Protein AF-G7IVK4-F1 (afdb_monomer)

Sequence (233 aa):
MFLSRIHCNTSAADLETGALALKIDYKSRTEQRKQLVKDHFNCFVSCKTTIDDIESKLRRIEDEPEGSGTSHLFNIIQGVSSQANYAFKPLFECQAQAEKIRTVQGMLQRFRTLFNLPSTIRGNISKGEYDLAVREYKKAKSIIQVGILKRVLEEVEKVMNEFKRTIEFMVLPTYFMSDAIEDISKACAALEMKEAAPPVAVAALRTLQPEIIRIIVSILERNKSPNQSLTCL

Organism: Medicago truncatula (NCBI:txid3880)

Radius of gyration: 61.19 Å; Cα contacts (8 Å, |Δi|>4): 52; chains: 1; bounding box: 94×48×173 Å

InterPro domains:
  IPR029175 Exocyst complex component EXOC2/Sec5 [PTHR13043] (2-167)
  IPR039481 Exocyst complex component EXOC2/Sec5, N-terminal domain [PF15469] (2-167)

Structure (mmCIF, N/CA/C/O backbone):
data_AF-G7IVK4-F1
#
_entry.id   AF-G7IVK4-F1
#
loop_
_atom_site.group_PDB
_atom_site.id
_atom_site.type_symbol
_atom_site.label_atom_id
_atom_site.label_alt_id
_atom_site.label_comp_id
_atom_site.label_asym_id
_atom_site.label_entity_id
_atom_site.label_seq_id
_atom_site.pdbx_PDB_ins_code
_atom_site.Cartn_x
_atom_site.Cartn_y
_atom_site.Cartn_z
_atom_site.occupancy
_atom_site.B_iso_or_equiv
_atom_site.auth_seq_id
_atom_site.auth_comp_id
_atom_site.auth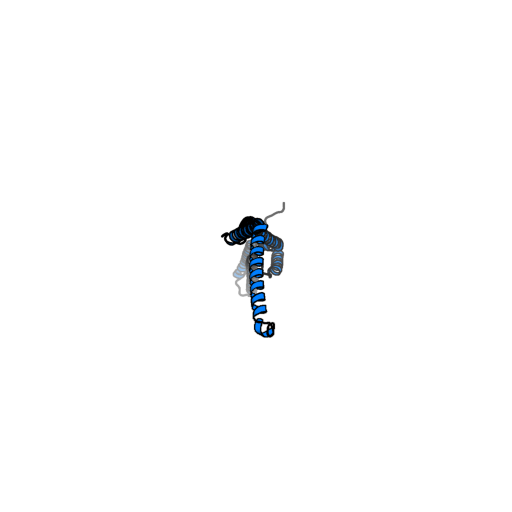_asym_id
_atom_site.auth_atom_id
_atom_site.pdbx_PDB_model_num
ATOM 1 N N . MET A 1 1 ? 39.363 -24.034 -68.216 1.00 62.81 1 MET A N 1
ATOM 2 C CA . MET A 1 1 ? 38.052 -24.509 -68.720 1.00 62.81 1 MET A CA 1
ATOM 3 C C . MET A 1 1 ? 37.515 -23.671 -69.881 1.00 62.81 1 MET A C 1
ATOM 5 O O . MET A 1 1 ? 37.077 -24.272 -70.846 1.00 62.81 1 MET A O 1
ATOM 9 N N . PHE A 1 2 ? 37.541 -22.331 -69.834 1.00 78.62 2 PHE A N 1
ATOM 10 C CA . PHE A 1 2 ? 36.981 -21.489 -70.909 1.00 78.62 2 PHE A CA 1
ATOM 11 C C . PHE A 1 2 ? 37.711 -21.647 -72.259 1.00 78.62 2 PHE A C 1
ATOM 13 O O . PHE A 1 2 ? 37.087 -22.019 -73.247 1.00 78.62 2 PHE A O 1
ATOM 20 N N . LEU A 1 3 ? 39.040 -21.483 -72.280 1.00 78.44 3 LEU A N 1
ATOM 21 C CA . LEU A 1 3 ? 39.837 -21.592 -73.512 1.00 78.44 3 LEU A CA 1
ATOM 22 C C . LEU A 1 3 ? 39.770 -22.985 -74.158 1.00 78.44 3 LEU A C 1
ATOM 24 O O . LEU A 1 3 ? 39.618 -23.094 -75.365 1.00 78.44 3 LEU A O 1
ATOM 28 N N . SER A 1 4 ? 39.802 -24.053 -73.356 1.00 79.56 4 SER A N 1
ATOM 29 C CA . SER A 1 4 ? 39.795 -25.430 -73.866 1.00 79.56 4 SER A CA 1
ATOM 30 C C . SER A 1 4 ? 38.424 -25.936 -74.331 1.00 79.56 4 SER A C 1
ATOM 32 O O . SER A 1 4 ? 38.379 -26.883 -75.106 1.00 79.56 4 SER A O 1
ATOM 34 N N . ARG A 1 5 ? 37.306 -25.356 -73.859 1.00 81.38 5 ARG A N 1
ATOM 35 C CA . ARG A 1 5 ? 35.940 -25.785 -74.231 1.00 81.38 5 ARG A CA 1
ATOM 36 C C . ARG A 1 5 ? 35.275 -24.886 -75.273 1.00 81.38 5 ARG A C 1
ATOM 38 O O . ARG A 1 5 ? 34.576 -25.400 -76.133 1.00 81.38 5 ARG A O 1
ATOM 45 N N . ILE A 1 6 ? 35.477 -23.570 -75.195 1.00 82.81 6 ILE A N 1
ATOM 46 C CA . ILE A 1 6 ? 34.821 -22.587 -76.077 1.00 82.81 6 ILE A CA 1
ATOM 47 C C . ILE A 1 6 ? 35.689 -22.288 -77.308 1.00 82.81 6 ILE A C 1
ATOM 49 O O . ILE A 1 6 ? 35.168 -22.163 -78.410 1.00 82.81 6 ILE A O 1
ATOM 53 N N . HIS A 1 7 ? 37.013 -22.230 -77.134 1.00 83.94 7 HIS A N 1
ATOM 54 C CA . HIS A 1 7 ? 37.978 -21.864 -78.177 1.00 83.94 7 HIS A CA 1
ATOM 55 C C . HIS A 1 7 ? 38.803 -23.065 -78.680 1.00 83.94 7 HIS A C 1
ATOM 57 O O . HIS A 1 7 ? 39.937 -22.899 -79.117 1.00 83.94 7 HIS A O 1
ATOM 63 N N . CYS A 1 8 ? 38.251 -24.288 -78.635 1.00 82.88 8 CYS A N 1
ATOM 64 C CA . CYS A 1 8 ? 38.971 -25.515 -79.020 1.00 82.88 8 CYS A CA 1
ATOM 65 C C . CYS A 1 8 ? 39.412 -25.556 -80.496 1.00 82.88 8 CYS A C 1
ATOM 67 O O . CYS A 1 8 ? 40.428 -26.170 -80.802 1.00 82.88 8 CYS A O 1
ATOM 69 N N . ASN A 1 9 ? 38.681 -24.871 -81.380 1.00 83.50 9 ASN A N 1
ATOM 70 C CA . ASN A 1 9 ? 38.970 -24.770 -82.817 1.00 83.50 9 ASN A CA 1
ATOM 71 C C . ASN A 1 9 ? 39.466 -23.368 -83.227 1.00 83.50 9 ASN A C 1
ATOM 73 O O . ASN A 1 9 ? 39.539 -23.061 -84.414 1.00 83.50 9 ASN A O 1
ATOM 77 N N . THR A 1 10 ? 39.744 -22.484 -82.263 1.00 86.31 10 THR A N 1
ATOM 78 C CA . THR A 1 10 ? 40.255 -21.132 -82.526 1.00 86.31 10 THR A CA 1
ATOM 79 C C . THR A 1 10 ? 41.760 -21.203 -82.767 1.00 86.31 10 THR A C 1
ATOM 81 O O . THR A 1 10 ? 42.479 -21.849 -82.005 1.00 86.31 10 THR A O 1
ATOM 84 N N . SER A 1 11 ? 42.248 -20.550 -83.824 1.00 88.44 11 SER A N 1
ATOM 85 C CA . SER A 1 11 ? 43.680 -20.548 -84.124 1.00 88.44 11 SER A CA 1
ATOM 86 C C . SER A 1 11 ? 44.468 -19.785 -83.050 1.00 88.44 11 SER A C 1
ATOM 88 O O . SER A 1 11 ? 43.932 -18.904 -82.372 1.00 88.44 11 SER A O 1
ATOM 90 N N . ALA A 1 12 ? 45.759 -20.094 -82.895 1.00 86.25 12 ALA A N 1
ATOM 91 C CA . ALA A 1 12 ? 46.619 -19.380 -81.949 1.00 86.25 12 ALA A CA 1
ATOM 92 C C . ALA A 1 12 ? 46.661 -17.864 -82.236 1.00 86.25 12 ALA A C 1
ATOM 94 O O . ALA A 1 12 ? 46.601 -17.063 -81.307 1.00 86.25 12 ALA A O 1
ATOM 95 N N . ALA A 1 13 ? 46.667 -17.476 -83.515 1.00 89.62 13 ALA A N 1
ATOM 96 C CA . ALA A 1 13 ? 46.668 -16.077 -83.940 1.00 89.62 13 ALA A CA 1
ATOM 97 C C . ALA A 1 13 ? 45.374 -15.336 -83.547 1.00 89.62 13 ALA A C 1
ATOM 99 O O . ALA A 1 13 ? 45.421 -14.195 -83.078 1.00 89.62 13 ALA A O 1
ATOM 100 N N . ASP A 1 14 ? 44.216 -15.991 -83.675 1.00 88.56 14 ASP A N 1
ATOM 101 C CA . ASP A 1 14 ? 42.932 -15.414 -83.258 1.00 88.56 14 ASP A CA 1
ATOM 102 C C . ASP A 1 14 ? 42.844 -15.289 -81.732 1.00 88.56 14 ASP A C 1
ATOM 104 O O . ASP A 1 14 ? 42.308 -14.306 -81.214 1.00 88.56 14 ASP A O 1
ATOM 108 N N . LEU A 1 15 ? 43.408 -16.254 -80.994 1.00 88.75 15 LEU A N 1
ATOM 109 C CA . LEU A 1 15 ? 43.464 -16.203 -79.535 1.00 88.75 15 LEU A CA 1
ATOM 110 C C . LEU A 1 15 ? 44.378 -15.074 -79.038 1.00 88.75 15 LEU A C 1
ATOM 112 O O . LEU A 1 15 ? 44.013 -14.361 -78.102 1.00 88.75 15 LEU A O 1
ATOM 116 N N . GLU A 1 16 ? 45.534 -14.873 -79.670 1.00 90.81 16 GLU A N 1
ATOM 117 C CA . GLU A 1 16 ? 46.422 -13.743 -79.378 1.00 90.81 16 GLU A CA 1
ATOM 118 C C . GLU A 1 16 ? 45.744 -12.404 -79.685 1.00 90.81 16 GLU A C 1
ATOM 120 O O . GLU A 1 16 ? 45.774 -11.490 -78.857 1.00 90.81 16 GLU A O 1
ATOM 125 N N . THR A 1 17 ? 45.043 -12.311 -80.818 1.00 91.62 17 THR A N 1
ATOM 126 C CA . THR A 1 17 ? 44.256 -11.126 -81.187 1.00 91.62 17 THR A CA 1
ATOM 127 C C . THR A 1 17 ? 43.157 -10.846 -80.158 1.00 91.62 17 THR A C 1
ATOM 129 O O . THR A 1 17 ? 43.004 -9.710 -79.704 1.00 91.62 17 THR A O 1
ATOM 132 N N . GLY A 1 18 ? 42.436 -11.879 -79.712 1.00 90.12 18 GLY A N 1
ATOM 133 C CA . GLY A 1 18 ? 41.425 -11.775 -78.659 1.00 90.12 18 GLY A CA 1
ATOM 134 C C . GLY A 1 18 ? 42.007 -11.371 -77.300 1.00 90.12 18 GLY A C 1
ATOM 135 O O . GLY A 1 18 ? 41.428 -10.538 -76.602 1.00 90.12 18 GLY A O 1
ATOM 136 N N . ALA A 1 19 ? 43.181 -11.891 -76.933 1.00 90.88 19 ALA A N 1
ATOM 137 C CA . ALA A 1 19 ? 43.880 -11.508 -75.708 1.00 90.88 19 ALA A CA 1
ATOM 138 C C . ALA A 1 19 ? 44.333 -10.038 -75.743 1.00 90.88 19 ALA A C 1
ATOM 140 O O . ALA A 1 19 ? 44.199 -9.321 -74.746 1.00 90.88 19 ALA A O 1
ATOM 141 N N . LEU A 1 20 ? 44.822 -9.567 -76.895 1.00 93.81 20 LEU A N 1
ATOM 142 C CA . LEU A 1 20 ? 45.152 -8.159 -77.112 1.00 93.81 20 LEU A CA 1
ATOM 143 C C . LEU A 1 20 ? 43.904 -7.274 -77.023 1.00 93.81 20 LEU A C 1
ATOM 145 O O . LEU A 1 20 ? 43.928 -6.272 -76.305 1.00 93.81 20 LEU A O 1
ATOM 149 N N . ALA A 1 21 ? 42.802 -7.668 -77.666 1.00 92.62 21 ALA A N 1
ATOM 150 C CA . ALA A 1 21 ? 41.530 -6.953 -77.601 1.00 92.62 21 ALA A CA 1
ATOM 151 C C . ALA A 1 21 ? 40.996 -6.862 -76.162 1.00 92.62 21 ALA A C 1
ATOM 153 O O . ALA A 1 21 ? 40.636 -5.778 -75.704 1.00 92.62 21 ALA A O 1
ATOM 154 N N . LEU A 1 22 ? 41.036 -7.964 -75.404 1.00 94.06 22 LEU A N 1
ATOM 155 C CA . LEU A 1 22 ? 40.625 -7.986 -74.000 1.00 94.06 22 LEU A CA 1
ATOM 156 C C . LEU A 1 22 ? 41.509 -7.082 -73.134 1.00 94.06 22 LEU A C 1
ATOM 158 O O . LEU A 1 22 ? 41.012 -6.382 -72.255 1.00 94.06 22 LEU A O 1
ATOM 162 N N . LYS A 1 23 ? 42.821 -7.063 -73.383 1.00 94.81 23 LYS A N 1
ATOM 163 C CA . LYS A 1 23 ? 43.754 -6.183 -72.669 1.00 94.81 23 LYS A CA 1
ATOM 164 C C . LYS A 1 23 ? 43.461 -4.707 -72.946 1.00 94.81 23 LYS A C 1
ATOM 166 O O . LYS A 1 23 ? 43.585 -3.887 -72.034 1.00 94.81 23 LYS A O 1
ATOM 171 N N . ILE A 1 24 ? 43.080 -4.367 -74.177 1.00 94.75 24 ILE A N 1
ATOM 172 C CA . ILE A 1 24 ? 42.661 -3.013 -74.559 1.00 94.75 24 ILE A CA 1
ATOM 173 C C . ILE A 1 24 ? 41.335 -2.655 -73.877 1.00 94.75 24 ILE A C 1
ATOM 175 O O . ILE A 1 24 ? 41.265 -1.609 -73.232 1.00 94.75 24 ILE A O 1
ATOM 179 N N . ASP A 1 25 ? 40.325 -3.529 -73.934 1.00 95.44 25 ASP A N 1
ATOM 180 C CA . ASP A 1 25 ? 39.028 -3.297 -73.281 1.00 95.44 25 ASP A CA 1
ATOM 181 C C . ASP A 1 25 ? 39.178 -3.147 -71.763 1.00 95.44 25 ASP A C 1
ATOM 183 O O . ASP A 1 25 ? 38.652 -2.211 -71.166 1.00 95.44 25 ASP A O 1
ATOM 187 N N . TYR A 1 26 ? 39.988 -3.998 -71.130 1.00 95.38 26 TYR A N 1
ATOM 188 C CA . TYR A 1 26 ? 40.280 -3.912 -69.702 1.00 95.38 26 TYR A CA 1
ATOM 189 C C . TYR A 1 26 ? 40.887 -2.557 -69.316 1.00 95.38 26 TYR A C 1
ATOM 191 O O . TYR A 1 26 ? 40.470 -1.939 -68.330 1.00 95.38 26 TYR A O 1
ATOM 199 N N . LYS A 1 27 ? 41.856 -2.067 -70.102 1.00 95.06 27 LYS A N 1
ATOM 200 C CA . LYS A 1 27 ? 42.432 -0.732 -69.900 1.00 95.06 27 LYS A CA 1
ATOM 201 C C . LYS A 1 27 ? 41.376 0.357 -70.092 1.00 95.06 27 LYS A C 1
ATOM 203 O O . LYS A 1 27 ? 41.259 1.226 -69.235 1.00 95.06 27 LYS A O 1
ATOM 208 N N . SER A 1 28 ? 40.574 0.267 -71.153 1.00 94.38 28 SER A N 1
ATOM 209 C CA . SER A 1 28 ? 39.488 1.209 -71.448 1.00 94.38 28 SER A CA 1
ATOM 210 C C . SER A 1 28 ? 38.476 1.296 -70.300 1.00 94.38 28 SER A C 1
ATOM 212 O O . SER A 1 28 ? 38.229 2.377 -69.771 1.00 94.38 28 SER A O 1
ATOM 214 N N . ARG A 1 29 ? 37.977 0.154 -69.807 1.00 95.00 29 ARG A N 1
ATOM 215 C CA . ARG A 1 29 ? 37.057 0.081 -68.658 1.00 95.00 29 ARG A CA 1
ATOM 216 C C . ARG A 1 29 ? 37.673 0.604 -67.365 1.00 95.00 29 ARG A C 1
ATOM 218 O O . ARG A 1 29 ? 36.974 1.185 -66.535 1.00 95.00 29 ARG A O 1
ATOM 225 N N . THR A 1 30 ? 38.974 0.391 -67.172 1.00 94.81 30 THR A N 1
ATOM 226 C CA . THR A 1 30 ? 39.696 0.929 -66.013 1.00 94.81 30 THR A CA 1
ATOM 227 C C . THR A 1 30 ? 39.713 2.455 -66.052 1.00 94.81 30 THR A C 1
ATOM 229 O O . THR A 1 30 ? 39.436 3.092 -65.036 1.00 94.81 30 THR A O 1
ATOM 232 N N . GLU A 1 31 ? 39.970 3.047 -67.219 1.00 93.75 31 GLU A N 1
ATOM 233 C CA . GLU A 1 31 ? 39.923 4.501 -67.393 1.00 93.75 31 GLU A CA 1
ATOM 234 C C . GLU A 1 31 ? 38.497 5.052 -67.289 1.00 93.75 31 GLU A C 1
ATOM 236 O O . GLU A 1 31 ? 38.288 6.034 -66.583 1.00 93.75 31 GLU A O 1
ATOM 241 N N . GLN A 1 32 ? 37.495 4.374 -67.859 1.00 93.44 32 GLN A N 1
ATOM 242 C CA . GLN A 1 32 ? 36.082 4.741 -67.692 1.00 93.44 32 GLN A CA 1
ATOM 243 C C . GLN A 1 32 ? 35.666 4.772 -66.215 1.00 93.44 32 GLN A C 1
ATOM 245 O O . GLN A 1 32 ? 34.993 5.701 -65.777 1.00 93.44 32 GLN A O 1
ATOM 250 N N . ARG A 1 33 ? 36.104 3.794 -65.410 1.00 92.12 33 ARG A N 1
ATOM 251 C CA . ARG A 1 33 ? 35.823 3.772 -63.966 1.00 92.12 33 ARG A CA 1
ATOM 252 C C . ARG A 1 33 ? 36.494 4.933 -63.236 1.00 92.12 33 ARG A C 1
ATOM 254 O O . ARG A 1 33 ? 35.870 5.549 -62.376 1.00 92.12 33 ARG A O 1
ATOM 261 N N . LYS A 1 34 ? 37.753 5.237 -63.564 1.00 92.75 34 LYS A N 1
ATOM 262 C CA . LYS A 1 34 ? 38.447 6.402 -62.998 1.00 92.75 34 LYS A CA 1
ATOM 263 C C . LYS A 1 34 ? 37.729 7.695 -63.368 1.00 92.75 34 LYS A C 1
ATOM 265 O O . LYS A 1 34 ? 37.592 8.560 -62.511 1.00 92.75 34 LYS A O 1
ATOM 270 N N . GLN A 1 35 ? 37.263 7.810 -64.610 1.00 92.94 35 GLN A N 1
ATOM 271 C CA . GLN A 1 35 ? 36.529 8.978 -65.077 1.00 92.94 35 GLN A CA 1
ATOM 272 C C . GLN A 1 35 ? 35.198 9.130 -64.341 1.00 92.94 35 GLN A C 1
ATOM 274 O O . GLN A 1 35 ? 34.936 10.200 -63.818 1.00 92.94 35 GLN A O 1
ATOM 279 N N . LEU A 1 36 ? 34.438 8.047 -64.154 1.00 93.25 36 LEU A N 1
ATOM 280 C CA . LEU A 1 36 ? 33.199 8.064 -63.369 1.00 93.25 36 LEU A CA 1
ATOM 281 C C . LEU A 1 36 ? 33.416 8.581 -61.937 1.00 93.25 36 LEU A C 1
ATOM 283 O O . LEU A 1 36 ? 32.617 9.360 -61.421 1.00 93.25 36 LEU A O 1
ATOM 287 N N . VAL A 1 37 ? 34.499 8.147 -61.286 1.00 91.31 37 VAL A N 1
ATOM 288 C CA . VAL A 1 37 ? 34.849 8.624 -59.941 1.00 91.31 37 VAL A CA 1
ATOM 289 C C . VAL A 1 37 ? 35.250 10.096 -59.963 1.00 91.31 37 VAL A C 1
ATOM 291 O O . VAL A 1 37 ? 34.910 10.807 -59.028 1.00 91.31 37 VAL A O 1
ATOM 294 N N . LYS A 1 38 ? 35.939 10.567 -61.010 1.00 90.69 38 LYS A N 1
ATOM 295 C CA . LYS A 1 38 ? 36.279 11.990 -61.172 1.00 90.69 38 LYS A CA 1
ATOM 296 C C . LYS A 1 38 ? 35.033 12.845 -61.414 1.00 90.69 38 LYS A C 1
ATOM 298 O O . LYS A 1 38 ? 34.869 13.854 -60.738 1.00 90.69 38 LYS A O 1
ATOM 303 N N . ASP A 1 39 ? 34.151 12.412 -62.311 1.00 93.81 39 ASP A N 1
ATOM 304 C CA . ASP A 1 39 ? 32.935 13.134 -62.704 1.00 93.81 39 ASP A CA 1
ATOM 305 C C . ASP A 1 39 ? 31.954 13.274 -61.531 1.00 93.81 39 ASP A C 1
ATOM 307 O O . ASP A 1 39 ? 31.302 14.305 -61.377 1.00 93.81 39 ASP A O 1
ATOM 311 N N . HIS A 1 40 ? 31.892 12.267 -60.654 1.00 93.81 40 HIS A N 1
ATOM 312 C CA . HIS A 1 40 ? 31.012 12.256 -59.481 1.00 93.81 40 HIS A CA 1
ATOM 313 C C . HIS A 1 40 ? 31.754 12.360 -58.145 1.00 93.81 40 HIS A C 1
ATOM 315 O O . HIS A 1 40 ? 31.185 12.033 -57.100 1.00 93.81 40 HIS A O 1
ATOM 321 N N . PHE A 1 41 ? 33.007 12.825 -58.143 1.00 94.62 41 PHE A N 1
ATOM 322 C CA . PHE A 1 41 ? 33.857 12.833 -56.947 1.00 94.62 41 PHE A CA 1
ATOM 323 C C . PHE A 1 41 ? 33.180 13.526 -55.761 1.00 94.62 41 PHE A C 1
ATOM 325 O O . PHE A 1 41 ? 33.116 12.975 -54.664 1.00 94.62 41 PHE A O 1
ATOM 332 N N . ASN A 1 42 ? 32.586 14.694 -56.011 1.00 93.56 42 ASN A N 1
ATOM 333 C CA . ASN A 1 42 ? 31.892 15.474 -54.988 1.00 93.56 42 ASN A CA 1
ATOM 334 C C . ASN A 1 42 ? 30.708 14.717 -54.369 1.00 93.56 42 ASN A C 1
ATOM 336 O O . ASN A 1 42 ? 30.474 14.833 -53.170 1.00 93.56 42 ASN A O 1
ATOM 340 N N . CYS A 1 43 ? 29.984 13.915 -55.157 1.00 93.50 43 CYS A N 1
ATOM 341 C CA . CYS A 1 43 ? 28.873 13.109 -54.656 1.00 93.50 43 CYS A CA 1
ATOM 342 C C . CYS A 1 43 ? 29.383 11.973 -53.763 1.00 93.50 43 CYS A C 1
ATOM 344 O O . CYS A 1 43 ? 28.882 11.807 -52.656 1.00 93.50 43 CYS A O 1
ATOM 346 N N . PHE A 1 44 ? 30.437 11.260 -54.178 1.00 92.75 44 PHE A N 1
ATOM 347 C CA . PHE A 1 44 ? 31.061 10.224 -53.347 1.00 92.75 44 PHE A CA 1
ATOM 348 C C . PHE A 1 44 ? 31.587 10.776 -52.023 1.00 92.75 44 PHE A C 1
ATOM 350 O O . PHE A 1 44 ? 31.347 10.180 -50.972 1.00 92.75 44 PHE A O 1
ATOM 357 N N . VAL A 1 45 ? 32.278 11.918 -52.069 1.00 95.75 45 VAL A N 1
ATOM 358 C CA . VAL A 1 45 ? 32.785 12.588 -50.868 1.00 95.75 45 VAL A CA 1
ATOM 359 C C . VAL A 1 45 ? 31.625 13.019 -49.978 1.00 95.75 45 VAL A C 1
ATOM 361 O O . VAL A 1 45 ? 31.632 12.680 -48.802 1.00 95.75 45 VAL A O 1
ATOM 364 N N . SER A 1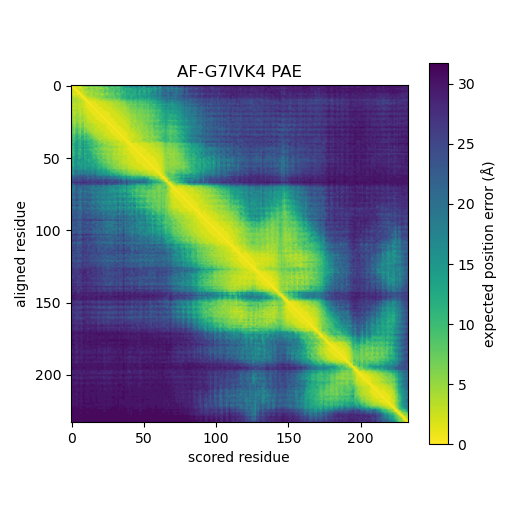 46 ? 30.597 13.670 -50.529 1.00 96.94 46 SER A N 1
ATOM 365 C CA . SER A 1 46 ? 29.421 14.092 -49.761 1.00 96.94 46 SER A CA 1
ATOM 366 C C . SER A 1 46 ? 28.713 12.911 -49.099 1.00 96.94 46 SER A C 1
ATOM 368 O O . SER A 1 46 ? 28.436 12.970 -47.907 1.00 96.94 46 SER A O 1
ATOM 370 N N . CYS A 1 47 ? 28.441 11.831 -49.839 1.00 96.25 47 CYS A N 1
ATOM 371 C CA . CYS A 1 47 ? 27.789 10.641 -49.294 1.00 96.25 47 CYS A CA 1
ATOM 372 C C . CYS A 1 47 ? 28.621 10.008 -48.180 1.00 96.25 47 CYS A C 1
ATOM 374 O O . CYS A 1 47 ? 28.072 9.665 -47.136 1.00 96.25 47 CYS A O 1
ATOM 376 N N . LYS A 1 48 ? 29.941 9.895 -48.372 1.00 96.00 48 LYS A N 1
ATOM 377 C CA . LYS A 1 48 ? 30.844 9.401 -47.333 1.00 96.00 48 LYS A CA 1
ATOM 378 C C . LYS A 1 48 ? 30.808 10.296 -46.097 1.00 96.00 48 LYS A C 1
ATOM 380 O O . LYS A 1 48 ? 30.609 9.789 -45.006 1.00 96.00 48 LYS A O 1
ATOM 385 N N . THR A 1 49 ? 30.944 11.610 -46.262 1.00 97.38 49 THR A N 1
ATOM 386 C CA . THR A 1 49 ? 30.902 12.555 -45.141 1.00 97.38 49 THR A CA 1
ATOM 387 C C . THR A 1 49 ? 29.577 12.475 -44.386 1.00 97.38 49 THR A C 1
ATOM 389 O O . THR A 1 49 ? 29.580 12.528 -43.163 1.00 97.38 49 THR A O 1
ATOM 392 N N . THR A 1 50 ? 28.448 12.306 -45.082 1.00 97.38 50 THR A N 1
ATOM 393 C CA . THR A 1 50 ? 27.146 12.104 -44.432 1.00 97.38 50 THR A CA 1
ATOM 394 C C . THR A 1 50 ? 27.094 10.793 -43.649 1.00 97.38 50 THR A C 1
ATOM 396 O O . THR A 1 50 ? 26.581 10.784 -42.535 1.00 97.38 50 THR A O 1
ATOM 399 N N . ILE A 1 51 ? 27.627 9.700 -44.201 1.00 97.44 51 ILE A N 1
ATOM 400 C CA . ILE A 1 51 ? 27.699 8.412 -43.499 1.00 97.44 51 ILE A CA 1
ATOM 401 C C . ILE A 1 51 ? 28.588 8.532 -42.257 1.00 97.44 51 ILE A C 1
ATOM 403 O O . ILE A 1 51 ? 28.140 8.171 -41.173 1.00 97.44 51 ILE A O 1
ATOM 407 N N . ASP A 1 52 ? 29.783 9.109 -42.396 1.00 97.44 52 ASP A N 1
ATOM 408 C CA . ASP A 1 52 ? 30.735 9.303 -41.297 1.00 97.44 52 ASP A CA 1
ATOM 409 C C . ASP A 1 52 ? 30.136 10.212 -40.191 1.00 97.44 52 ASP A C 1
ATOM 411 O O . ASP A 1 52 ? 30.327 9.963 -38.999 1.00 97.44 52 ASP A O 1
ATOM 415 N N . ASP A 1 53 ? 29.367 11.249 -40.557 1.00 97.25 53 ASP A N 1
ATOM 416 C CA . ASP A 1 53 ? 28.661 12.122 -39.602 1.00 97.25 53 ASP A CA 1
ATOM 417 C C . ASP A 1 53 ? 27.542 11.381 -38.854 1.00 97.25 53 ASP A C 1
ATOM 419 O O . ASP A 1 53 ? 27.423 11.507 -37.632 1.00 97.25 53 ASP A O 1
ATOM 423 N N . ILE A 1 54 ? 26.739 10.580 -39.562 1.00 96.00 54 ILE A N 1
ATOM 424 C CA . ILE A 1 54 ? 25.687 9.759 -38.946 1.00 96.00 54 ILE A CA 1
ATOM 425 C C . ILE A 1 54 ? 26.305 8.717 -38.011 1.00 96.00 54 ILE A C 1
ATOM 427 O O . ILE A 1 54 ? 25.849 8.583 -36.877 1.00 96.00 54 ILE A O 1
ATOM 431 N N . GLU A 1 55 ? 27.349 8.015 -38.451 1.00 95.19 55 GLU A N 1
ATOM 432 C CA . GLU A 1 55 ? 28.051 7.012 -37.647 1.00 95.19 55 GLU A CA 1
ATOM 433 C C . GLU A 1 55 ? 28.605 7.634 -36.360 1.00 95.19 55 GLU A C 1
ATOM 435 O O . GLU A 1 55 ? 28.363 7.123 -35.269 1.00 95.19 55 GLU A O 1
ATOM 440 N N . SER A 1 56 ? 29.263 8.792 -36.463 1.00 94.69 56 SER A N 1
ATOM 441 C CA . SER A 1 56 ? 29.773 9.538 -35.308 1.00 94.69 56 SER A CA 1
ATOM 442 C C . SER A 1 56 ? 28.661 9.929 -34.327 1.00 94.69 56 SER A C 1
ATOM 444 O O . SER A 1 56 ? 28.824 9.784 -33.114 1.00 94.69 56 SER A O 1
ATOM 446 N N . LYS A 1 57 ? 27.506 10.389 -34.826 1.00 89.94 57 LYS A N 1
ATOM 447 C CA . LYS A 1 57 ? 26.346 10.731 -33.985 1.00 89.94 57 LYS A CA 1
ATOM 448 C C . LYS A 1 57 ? 25.762 9.511 -33.280 1.00 89.94 57 LYS A C 1
ATOM 450 O O . LYS A 1 57 ? 25.480 9.600 -32.090 1.00 89.94 57 LYS A O 1
ATOM 455 N N . LEU A 1 58 ? 25.609 8.389 -33.981 1.00 86.56 58 LEU A N 1
ATOM 456 C CA . LEU A 1 58 ? 25.110 7.143 -33.393 1.00 86.56 58 LEU A CA 1
ATOM 457 C C . LEU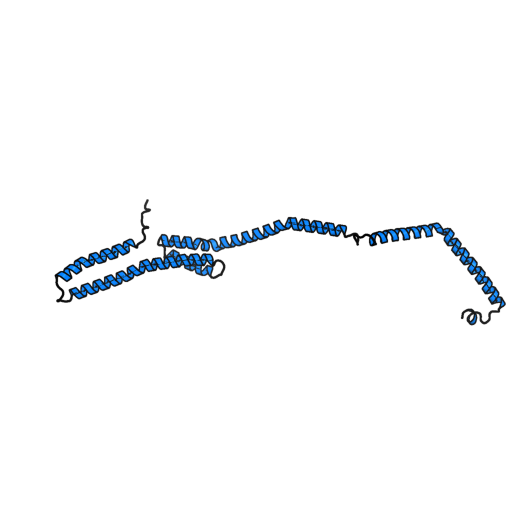 A 1 58 ? 26.059 6.622 -32.314 1.00 86.56 58 LEU A C 1
ATOM 459 O O . LEU A 1 58 ? 25.624 6.316 -31.209 1.00 86.56 58 LEU A O 1
ATOM 463 N N . ARG A 1 59 ? 27.364 6.633 -32.592 1.00 87.19 59 ARG A N 1
ATOM 464 C CA . ARG A 1 59 ? 28.388 6.191 -31.644 1.00 87.19 59 ARG A CA 1
ATOM 465 C C . ARG A 1 59 ? 28.413 7.039 -30.375 1.00 87.19 59 ARG A C 1
ATOM 467 O O . ARG A 1 59 ? 28.552 6.500 -29.291 1.00 87.19 59 ARG A O 1
ATOM 474 N N . ARG A 1 60 ? 28.204 8.358 -30.483 1.00 82.62 60 ARG A N 1
ATOM 475 C CA . ARG A 1 60 ? 28.062 9.244 -29.311 1.00 82.62 60 ARG A CA 1
ATOM 476 C C . ARG A 1 60 ? 26.842 8.907 -28.454 1.00 82.62 60 ARG A C 1
ATOM 478 O O . ARG A 1 60 ? 26.933 9.019 -27.241 1.00 82.62 60 ARG A O 1
ATOM 485 N N . ILE A 1 61 ? 25.729 8.510 -29.072 1.00 79.00 61 ILE A N 1
ATOM 486 C CA . ILE A 1 61 ? 24.514 8.089 -28.356 1.00 79.00 61 ILE A CA 1
ATOM 487 C C . ILE A 1 61 ? 24.744 6.745 -27.643 1.00 79.00 61 ILE A C 1
ATOM 489 O O . ILE A 1 61 ? 24.238 6.543 -26.543 1.00 79.00 61 ILE A O 1
ATOM 493 N N . GLU A 1 62 ? 25.506 5.832 -28.251 1.00 75.50 62 GLU A N 1
ATOM 494 C CA . GLU A 1 62 ? 25.859 4.534 -27.655 1.00 75.50 62 GLU A CA 1
ATOM 495 C C . GLU A 1 62 ? 26.909 4.651 -26.538 1.00 75.50 62 GLU A C 1
ATOM 497 O O . GLU A 1 62 ? 26.798 3.969 -25.521 1.00 75.50 62 GLU A O 1
ATOM 502 N N . ASP A 1 63 ? 27.903 5.527 -26.714 1.00 73.00 63 ASP A N 1
ATOM 503 C CA . ASP A 1 63 ? 29.011 5.74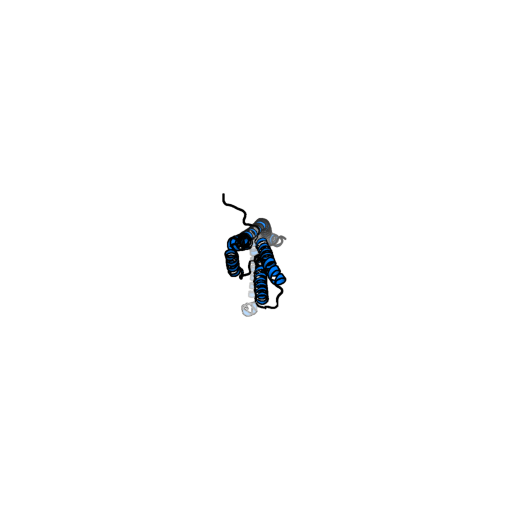4 -25.775 1.00 73.00 63 ASP A CA 1
ATOM 504 C C . ASP A 1 63 ? 28.637 6.701 -24.618 1.00 73.00 63 ASP A C 1
ATOM 506 O O . ASP A 1 63 ? 29.430 6.890 -23.690 1.00 73.00 63 ASP A O 1
ATOM 510 N N . GLU A 1 64 ? 27.451 7.325 -24.646 1.00 71.19 64 GLU A N 1
ATOM 511 C CA . GLU A 1 64 ? 26.979 8.173 -23.550 1.00 71.19 64 GLU A CA 1
ATOM 512 C C . GLU A 1 64 ? 26.757 7.327 -22.277 1.00 71.19 64 GLU A C 1
ATOM 514 O O . GLU A 1 64 ? 25.920 6.419 -22.264 1.00 71.19 64 GLU A O 1
ATOM 519 N N . PRO A 1 65 ? 27.460 7.630 -21.166 1.00 62.16 65 PRO A N 1
ATOM 520 C CA . PRO A 1 65 ? 27.465 6.792 -19.965 1.00 62.16 65 PRO A CA 1
ATOM 521 C C . PRO A 1 65 ? 26.113 6.743 -19.241 1.00 62.16 65 PRO A C 1
ATOM 523 O O . PRO A 1 65 ? 25.921 5.887 -18.380 1.00 62.16 65 PRO A O 1
ATOM 526 N N . GLU A 1 66 ? 25.174 7.637 -19.574 1.00 61.06 66 GLU A N 1
ATOM 527 C CA . GLU A 1 66 ? 23.808 7.565 -19.055 1.00 61.06 66 GLU A CA 1
ATOM 528 C C . GLU A 1 66 ? 22.976 6.448 -19.703 1.00 61.06 66 GLU A C 1
ATOM 530 O O . GLU A 1 66 ? 21.993 6.031 -19.097 1.00 61.06 66 GLU A O 1
ATOM 535 N N . GLY A 1 67 ? 23.361 5.900 -20.861 1.00 67.44 67 GLY A N 1
ATOM 536 C CA . GLY A 1 67 ? 22.610 4.845 -21.543 1.00 67.44 67 GLY A CA 1
ATOM 537 C C . GLY A 1 67 ? 21.216 5.270 -22.046 1.00 67.44 67 GLY A C 1
ATOM 538 O O . GLY A 1 67 ? 20.546 6.144 -21.500 1.00 67.44 67 GLY A O 1
ATOM 539 N N . SER A 1 68 ? 20.793 4.635 -23.143 1.00 59.81 68 SER A N 1
ATOM 540 C CA . SER A 1 68 ? 19.470 4.677 -23.794 1.00 59.81 68 SER A CA 1
ATOM 541 C C . SER A 1 68 ? 18.670 5.990 -23.826 1.00 59.81 68 SER A C 1
ATOM 543 O O . SER A 1 68 ? 17.460 5.893 -23.930 1.00 59.81 68 SER A O 1
ATOM 545 N N . GLY A 1 69 ? 19.221 7.204 -23.736 1.00 68.12 69 GLY A N 1
ATOM 546 C CA . GLY A 1 69 ? 18.474 8.478 -23.868 1.00 68.12 69 GLY A CA 1
ATOM 547 C C . GLY A 1 69 ? 17.272 8.701 -22.918 1.00 68.12 69 GLY A C 1
ATOM 548 O O . GLY A 1 69 ? 16.667 9.771 -22.918 1.00 68.12 69 GLY A O 1
ATOM 549 N N . THR A 1 70 ? 16.905 7.712 -22.099 1.00 78.69 70 THR A N 1
ATOM 550 C CA . THR A 1 70 ? 15.711 7.669 -21.245 1.00 78.69 70 THR A CA 1
ATOM 551 C C . THR A 1 70 ? 16.068 7.646 -19.766 1.00 78.69 70 THR A C 1
ATOM 553 O O . THR A 1 70 ? 15.171 7.736 -18.933 1.00 78.69 70 THR A O 1
ATOM 556 N N . SER A 1 71 ? 17.349 7.547 -19.412 1.00 79.44 71 SER A N 1
ATOM 557 C CA . SER A 1 71 ? 17.808 7.530 -18.019 1.00 79.44 71 SER A CA 1
ATOM 558 C C . SER A 1 71 ? 17.467 8.819 -17.281 1.00 79.44 71 SER A C 1
ATOM 560 O O . SER A 1 71 ? 16.976 8.772 -16.154 1.00 79.44 71 SER A O 1
ATOM 562 N N . HIS A 1 72 ? 17.592 9.971 -17.943 1.00 82.06 72 HIS A N 1
ATOM 563 C CA . HIS A 1 72 ? 17.138 11.246 -17.391 1.00 82.06 72 HIS A CA 1
ATOM 564 C C . HIS A 1 72 ? 15.632 11.241 -17.072 1.00 82.06 72 HIS A C 1
ATOM 566 O O . HIS A 1 72 ? 15.217 11.619 -15.975 1.00 82.06 72 HIS A O 1
ATOM 572 N N . LEU A 1 73 ? 14.809 10.740 -18.001 1.00 85.44 73 LEU A N 1
ATOM 573 C CA . LEU A 1 73 ? 13.365 10.603 -17.803 1.00 85.44 73 LEU A CA 1
ATOM 574 C C . LEU A 1 73 ? 13.046 9.636 -16.655 1.00 85.44 73 LEU A C 1
ATOM 576 O O . LEU A 1 73 ? 12.207 9.939 -15.809 1.00 85.44 73 LEU A O 1
ATOM 580 N N . PHE A 1 74 ? 13.737 8.497 -16.596 1.00 86.94 74 PHE A N 1
ATOM 581 C CA . PHE A 1 74 ? 13.596 7.525 -15.517 1.00 86.94 74 PHE A CA 1
ATOM 582 C C . PHE A 1 74 ? 13.916 8.151 -14.153 1.00 86.94 74 PHE A C 1
ATOM 584 O O . PHE A 1 74 ? 13.135 7.999 -13.214 1.00 86.94 74 PHE A O 1
ATOM 591 N N . ASN A 1 75 ? 15.004 8.918 -14.058 1.00 88.94 75 ASN A N 1
ATOM 592 C CA . ASN A 1 75 ? 15.405 9.606 -12.831 1.00 88.94 75 ASN A CA 1
ATOM 593 C C . ASN A 1 75 ? 14.369 10.651 -12.391 1.00 88.94 75 ASN A C 1
ATOM 595 O O . ASN A 1 75 ? 14.021 10.705 -11.210 1.00 88.94 75 ASN A O 1
ATOM 599 N N . ILE A 1 76 ? 13.814 11.434 -13.325 1.00 92.50 76 ILE A N 1
ATOM 600 C CA . ILE A 1 76 ? 12.727 12.381 -13.023 1.00 92.50 76 ILE A CA 1
ATOM 601 C C . ILE A 1 76 ? 11.492 11.639 -12.505 1.00 92.50 76 ILE A C 1
ATOM 603 O O . ILE A 1 76 ? 10.933 12.023 -11.477 1.00 92.50 76 ILE A O 1
ATOM 607 N N . ILE A 1 77 ? 11.074 10.564 -13.179 1.00 94.19 77 ILE A N 1
ATOM 608 C CA . ILE A 1 77 ? 9.905 9.770 -12.776 1.00 94.19 77 ILE A CA 1
ATOM 609 C C . ILE A 1 77 ? 10.109 9.178 -11.378 1.00 94.19 77 ILE A C 1
ATOM 611 O O . ILE A 1 77 ? 9.201 9.237 -10.548 1.00 94.19 77 ILE A O 1
ATOM 615 N N . GLN A 1 78 ? 11.302 8.659 -11.084 1.00 95.38 78 GLN A N 1
ATOM 616 C CA . GLN A 1 78 ? 11.640 8.155 -9.753 1.00 95.38 78 GLN A CA 1
ATOM 617 C C . GLN A 1 78 ? 11.598 9.256 -8.687 1.00 95.38 78 GLN A C 1
ATOM 619 O O . GLN A 1 78 ? 11.053 9.040 -7.600 1.00 95.38 78 GLN A O 1
ATOM 624 N N . GLY A 1 79 ? 12.101 10.452 -9.003 1.00 95.56 79 GLY A N 1
ATOM 625 C CA . GLY A 1 79 ? 12.018 11.617 -8.122 1.00 95.56 79 GLY A CA 1
ATOM 626 C C . GLY A 1 79 ? 10.571 12.013 -7.817 1.00 95.56 79 GLY A C 1
ATOM 627 O O . GLY A 1 79 ? 10.196 12.147 -6.652 1.00 95.56 79 GLY A O 1
ATOM 628 N N . VAL A 1 80 ? 9.728 12.116 -8.849 1.00 97.06 80 VAL A N 1
ATOM 629 C CA . VAL A 1 80 ? 8.297 12.433 -8.701 1.00 97.06 80 VAL A CA 1
ATOM 630 C C . VAL A 1 80 ? 7.573 11.356 -7.896 1.00 97.06 80 VAL A C 1
ATOM 632 O O . VAL A 1 80 ? 6.804 11.686 -6.996 1.00 97.06 80 VAL A O 1
ATOM 635 N N . SER A 1 81 ? 7.844 10.078 -8.167 1.00 96.25 81 SER A N 1
ATOM 636 C CA . SER A 1 81 ? 7.268 8.954 -7.421 1.00 96.25 81 SER A CA 1
ATOM 637 C C . SER A 1 81 ? 7.635 9.021 -5.936 1.00 96.25 81 SER A C 1
ATOM 639 O O . SER A 1 81 ? 6.777 8.887 -5.064 1.00 96.25 81 SER A O 1
ATOM 641 N N . SER A 1 82 ? 8.899 9.317 -5.631 1.00 96.06 82 SER A N 1
ATOM 642 C CA . SER A 1 82 ? 9.384 9.457 -4.255 1.00 96.06 82 SER A CA 1
ATOM 643 C C . SER A 1 82 ? 8.724 10.636 -3.533 1.00 96.06 82 SER A C 1
ATOM 645 O O . SER A 1 82 ? 8.246 10.485 -2.408 1.00 96.06 82 SER A O 1
ATOM 647 N N . GLN A 1 83 ? 8.622 11.789 -4.201 1.00 95.94 83 GLN A N 1
ATOM 648 C CA . GLN A 1 83 ? 7.960 12.986 -3.678 1.00 95.94 83 GLN A CA 1
ATOM 649 C C . GLN A 1 83 ? 6.464 12.741 -3.426 1.00 95.94 83 GLN A C 1
ATOM 651 O O . GLN A 1 83 ? 5.937 13.119 -2.379 1.00 95.94 83 GLN A O 1
ATOM 656 N N . ALA A 1 84 ? 5.785 12.078 -4.366 1.00 96.62 84 ALA A N 1
ATOM 657 C CA . ALA A 1 84 ? 4.378 11.717 -4.245 1.00 96.62 84 ALA A CA 1
ATOM 658 C C . ALA A 1 84 ? 4.162 10.766 -3.064 1.00 96.62 84 ALA A C 1
ATOM 660 O O . ALA A 1 84 ? 3.306 11.023 -2.220 1.00 96.62 84 ALA A O 1
ATOM 661 N N . ASN A 1 85 ? 4.978 9.718 -2.944 1.00 94.56 85 ASN A N 1
ATOM 662 C CA . ASN A 1 85 ? 4.902 8.787 -1.822 1.00 94.56 85 ASN A CA 1
ATOM 663 C C . ASN A 1 85 ? 5.109 9.498 -0.481 1.00 94.56 85 ASN A C 1
ATOM 665 O O . ASN A 1 85 ? 4.358 9.248 0.458 1.00 94.56 85 ASN A O 1
ATOM 669 N N . TYR A 1 86 ? 6.068 10.421 -0.392 1.00 94.94 86 TYR A N 1
ATOM 670 C CA . TYR A 1 86 ? 6.274 11.219 0.814 1.00 94.94 86 TYR A CA 1
ATOM 671 C C . TYR A 1 86 ? 5.057 12.099 1.150 1.00 94.94 86 TYR A C 1
ATOM 673 O O . TYR A 1 86 ? 4.625 12.131 2.300 1.00 94.94 86 TYR A O 1
ATOM 681 N N . ALA A 1 87 ? 4.468 12.768 0.155 1.00 95.38 87 ALA A N 1
ATOM 682 C CA . ALA A 1 87 ? 3.318 13.649 0.348 1.00 95.38 87 ALA A CA 1
ATOM 683 C C . ALA A 1 87 ? 2.020 12.892 0.692 1.00 95.38 87 ALA A C 1
ATOM 685 O O . ALA A 1 87 ? 1.246 13.345 1.535 1.00 95.38 87 ALA A O 1
ATOM 686 N N . PHE A 1 88 ? 1.778 11.735 0.067 1.00 95.19 88 PHE A N 1
ATOM 687 C CA . PHE A 1 88 ? 0.551 10.955 0.262 1.00 95.19 88 PHE A CA 1
ATOM 688 C C . PHE A 1 88 ? 0.605 10.006 1.460 1.00 95.19 88 PHE A C 1
ATOM 690 O O . PHE A 1 88 ? -0.442 9.654 1.999 1.00 95.19 88 PHE A O 1
ATOM 697 N N . LYS A 1 89 ? 1.793 9.617 1.931 1.00 93.81 89 LYS A N 1
ATOM 698 C CA . LYS A 1 89 ? 1.937 8.761 3.115 1.00 93.81 89 LYS A CA 1
ATOM 699 C C . LYS A 1 89 ? 1.168 9.268 4.348 1.00 93.81 89 LYS A C 1
ATOM 701 O O . LYS A 1 89 ? 0.349 8.500 4.855 1.00 93.81 89 LYS A O 1
ATOM 706 N N . PRO A 1 90 ? 1.318 10.530 4.803 1.00 94.06 90 PRO A N 1
ATOM 707 C CA . PRO A 1 90 ? 0.556 11.023 5.952 1.00 94.06 90 PRO A CA 1
ATOM 708 C C . PRO A 1 90 ? -0.957 11.070 5.686 1.00 94.06 90 PRO A C 1
ATOM 710 O O . PRO A 1 90 ? -1.748 10.915 6.617 1.00 94.06 90 PRO A O 1
ATOM 713 N N . LEU A 1 91 ? -1.380 11.242 4.427 1.00 94.75 91 LEU A N 1
ATOM 714 C CA . LEU A 1 91 ? -2.793 11.207 4.050 1.00 94.75 91 LEU A CA 1
ATOM 715 C C . LEU A 1 91 ? -3.378 9.797 4.221 1.00 94.75 91 LEU A C 1
ATOM 717 O O . LEU A 1 91 ? -4.444 9.652 4.819 1.00 94.75 91 LEU A O 1
ATOM 721 N N . PHE A 1 92 ? -2.668 8.764 3.759 1.00 92.88 92 PHE A N 1
ATOM 722 C CA . PHE A 1 92 ? -3.083 7.369 3.935 1.00 92.88 92 PHE A CA 1
ATOM 723 C C . PHE A 1 92 ? -3.082 6.949 5.407 1.00 92.88 92 PHE A C 1
ATOM 725 O O . PHE A 1 92 ? -4.012 6.279 5.859 1.00 92.88 92 PHE A O 1
ATOM 732 N N . GLU A 1 93 ? -2.091 7.392 6.181 1.00 94.06 93 GLU A N 1
ATOM 733 C CA . GLU A 1 93 ? -2.045 7.163 7.628 1.00 94.06 93 GLU A CA 1
ATOM 734 C C . GLU A 1 93 ? -3.235 7.834 8.340 1.00 94.06 93 GLU A C 1
ATOM 736 O O . GLU A 1 93 ? -3.906 7.200 9.159 1.00 94.06 93 GLU A O 1
ATOM 741 N N . CYS A 1 94 ? -3.570 9.079 7.979 1.00 93.38 94 CYS A N 1
ATOM 742 C CA . CYS A 1 94 ? -4.751 9.767 8.506 1.00 93.38 94 CYS A CA 1
ATOM 743 C C . CYS A 1 94 ? -6.060 9.078 8.105 1.00 93.38 94 CYS A C 1
ATOM 745 O O . CYS A 1 94 ? -6.975 8.986 8.927 1.00 93.38 94 CYS A O 1
ATOM 747 N N . GLN A 1 95 ? -6.163 8.572 6.875 1.00 95.25 95 GLN A N 1
ATOM 748 C CA . GLN A 1 95 ? -7.332 7.821 6.424 1.00 95.25 95 GLN A CA 1
ATOM 749 C C . GLN A 1 95 ? -7.515 6.538 7.244 1.00 95.25 95 GLN A C 1
ATOM 751 O O . GLN A 1 95 ? -8.598 6.320 7.793 1.00 95.25 95 GLN A O 1
ATOM 756 N N . ALA A 1 96 ? -6.456 5.737 7.394 1.00 95.00 96 ALA A N 1
ATOM 757 C CA . ALA A 1 96 ? -6.484 4.513 8.191 1.00 95.00 96 ALA A CA 1
ATOM 758 C C . ALA A 1 96 ? -6.858 4.804 9.656 1.00 95.00 96 ALA A C 1
ATOM 760 O O . ALA A 1 96 ? -7.673 4.102 10.264 1.00 95.00 96 ALA A O 1
ATOM 761 N N . GLN A 1 97 ? -6.323 5.891 10.220 1.00 95.00 97 GLN A N 1
ATOM 762 C CA . GLN A 1 97 ? -6.666 6.321 11.571 1.00 95.00 97 GLN A CA 1
ATOM 763 C C . GLN A 1 97 ? -8.134 6.760 11.682 1.00 95.00 97 GLN A C 1
ATOM 765 O O . GLN A 1 97 ? -8.815 6.399 12.645 1.00 95.00 97 GLN A O 1
ATOM 770 N N . ALA A 1 98 ? -8.658 7.493 10.700 1.00 96.31 98 ALA A N 1
ATOM 771 C CA . ALA A 1 98 ? -10.058 7.901 10.671 1.00 96.31 98 ALA A CA 1
ATOM 772 C C . ALA A 1 98 ? -11.006 6.695 10.544 1.00 96.31 98 ALA A C 1
ATOM 774 O O . ALA A 1 98 ? -12.047 6.656 11.197 1.00 96.31 98 ALA A O 1
ATOM 775 N N . GLU A 1 99 ? -10.652 5.687 9.747 1.00 95.56 99 GLU A N 1
ATOM 776 C CA . GLU A 1 99 ? -11.404 4.430 9.636 1.00 95.56 99 GLU A CA 1
ATOM 777 C C . GLU A 1 99 ? -11.410 3.645 10.954 1.00 95.56 99 GLU A C 1
ATOM 779 O O . GLU A 1 99 ? -12.464 3.160 11.384 1.00 95.56 99 GLU A O 1
ATOM 784 N N . LYS A 1 100 ? -10.275 3.602 11.662 1.00 95.06 100 LYS A N 1
ATOM 785 C CA . LYS A 1 100 ? -10.199 3.029 13.011 1.00 95.06 100 LYS A CA 1
ATOM 786 C C . LYS A 1 100 ? -11.110 3.771 13.990 1.00 95.06 100 LYS A C 1
ATOM 788 O O . LYS A 1 100 ? -11.864 3.128 14.720 1.00 95.06 100 LYS A O 1
ATOM 793 N N . ILE A 1 101 ? -11.090 5.107 13.981 1.00 95.62 101 ILE A N 1
ATOM 794 C CA . ILE A 1 101 ? -11.972 5.932 14.823 1.00 95.62 101 ILE A CA 1
ATOM 795 C C . ILE A 1 101 ? -13.441 5.652 14.496 1.00 95.62 101 ILE A C 1
ATOM 797 O O . ILE A 1 101 ? -14.217 5.390 15.412 1.00 95.62 101 ILE A O 1
ATOM 801 N N . ARG A 1 102 ? -13.822 5.628 13.212 1.00 95.81 102 ARG A N 1
ATOM 802 C CA . ARG A 1 102 ? -15.198 5.309 12.790 1.00 95.81 102 ARG A CA 1
ATOM 803 C C . ARG A 1 102 ? -15.627 3.916 13.239 1.00 95.81 102 ARG A C 1
ATOM 805 O O . ARG A 1 102 ? -16.751 3.750 13.704 1.00 95.81 102 ARG A O 1
ATOM 812 N N . THR A 1 103 ? -14.731 2.935 13.155 1.00 91.50 103 THR A N 1
ATOM 813 C CA . THR A 1 103 ? -14.987 1.563 13.613 1.00 91.50 103 THR A CA 1
ATOM 814 C C . THR A 1 103 ? -15.256 1.528 15.117 1.00 91.50 103 THR A C 1
ATOM 816 O O . THR A 1 103 ? -16.281 0.999 15.551 1.00 91.50 103 THR A O 1
ATOM 819 N N . VAL A 1 104 ? -14.382 2.147 15.917 1.00 91.12 104 VAL A N 1
ATOM 820 C CA . VAL A 1 104 ? -14.550 2.233 17.377 1.00 91.12 104 VAL A CA 1
ATOM 821 C C . VAL A 1 104 ? -15.824 2.999 17.732 1.00 91.12 104 VAL A C 1
ATOM 823 O O . VAL A 1 104 ? -16.601 2.538 18.564 1.00 91.12 104 VAL A O 1
ATOM 826 N N . GLN A 1 105 ? -16.093 4.125 17.071 1.00 91.25 105 GLN A N 1
ATOM 827 C CA . GLN A 1 105 ? -17.313 4.906 17.267 1.00 91.25 105 GLN A CA 1
ATOM 828 C C . GLN A 1 105 ? -18.565 4.077 16.954 1.00 91.25 105 GLN A C 1
ATOM 830 O O . GLN A 1 105 ? -19.507 4.082 17.744 1.00 91.25 105 GLN A O 1
ATOM 835 N N . GLY A 1 106 ? -18.570 3.334 15.845 1.00 88.38 106 GLY A N 1
ATOM 836 C CA . GLY A 1 106 ? -19.666 2.438 15.479 1.00 88.38 106 GLY A CA 1
ATOM 837 C C . GLY A 1 106 ? -19.921 1.372 16.546 1.00 88.38 106 GLY A C 1
ATOM 838 O O . GLY A 1 106 ? -21.069 1.155 16.935 1.00 88.38 106 GLY A O 1
ATOM 839 N N . MET A 1 107 ? -18.861 0.764 17.090 1.00 84.94 107 MET A N 1
ATOM 840 C CA . MET A 1 107 ? -18.976 -0.194 18.195 1.00 84.94 107 MET A CA 1
ATOM 841 C C . MET A 1 107 ? -19.514 0.456 19.477 1.00 84.94 107 MET A C 1
ATOM 843 O O . MET A 1 107 ? -20.427 -0.089 20.098 1.00 84.94 107 MET A O 1
ATOM 847 N N . LEU A 1 108 ? -18.996 1.629 19.858 1.00 84.38 108 LEU A N 1
ATOM 848 C CA . LEU A 1 108 ? -19.446 2.361 21.046 1.00 84.38 108 LEU A CA 1
ATOM 849 C C . LEU A 1 108 ? -20.924 2.756 20.951 1.00 84.38 108 LEU A C 1
ATOM 851 O O . LEU A 1 108 ? -21.644 2.637 21.940 1.00 84.38 108 LEU A O 1
ATOM 855 N N . GLN A 1 109 ? -21.396 3.179 19.773 1.00 86.94 109 GLN A N 1
ATOM 856 C CA . GLN A 1 109 ? -22.812 3.492 19.565 1.00 86.94 109 GLN A CA 1
ATOM 857 C C . GLN A 1 109 ? -23.681 2.232 19.604 1.00 86.94 109 GLN A C 1
ATOM 859 O O . GLN A 1 109 ? -24.682 2.204 20.319 1.00 86.94 109 GLN A O 1
ATOM 864 N N . ARG A 1 110 ? -23.277 1.163 18.904 1.00 83.94 110 ARG A N 1
ATOM 865 C CA . ARG A 1 110 ? -24.036 -0.098 18.846 1.00 83.94 110 ARG A CA 1
ATOM 866 C C . ARG A 1 110 ? -24.187 -0.763 20.216 1.00 83.94 110 ARG A C 1
ATOM 868 O O . ARG A 1 110 ? -25.226 -1.355 20.489 1.00 83.94 110 ARG A O 1
ATOM 875 N N . PHE A 1 111 ? -23.178 -0.649 21.078 1.00 82.56 111 PHE A N 1
ATOM 876 C CA . PHE A 1 111 ? -23.158 -1.281 22.401 1.00 82.56 111 PHE A CA 1
ATOM 877 C C . PHE A 1 111 ? -23.287 -0.289 23.565 1.00 82.56 111 PHE A C 1
ATOM 879 O O . PHE A 1 111 ? -22.998 -0.641 24.709 1.00 82.56 111 PHE A O 1
ATOM 886 N N . ARG A 1 112 ? -23.763 0.938 23.310 1.00 83.38 112 ARG A N 1
ATOM 887 C CA . ARG A 1 112 ? -23.890 2.013 24.313 1.00 83.38 112 ARG A CA 1
ATOM 888 C C . ARG A 1 112 ? -24.599 1.572 25.596 1.00 83.38 112 ARG A C 1
ATOM 890 O O . ARG A 1 112 ? -24.194 1.951 26.692 1.00 83.38 112 ARG A O 1
ATOM 897 N N . THR A 1 113 ? -25.667 0.790 25.469 1.00 81.62 113 THR A N 1
ATOM 898 C CA . THR A 1 113 ? -26.453 0.293 26.609 1.00 81.62 113 THR A CA 1
ATOM 899 C C . THR A 1 113 ? -25.656 -0.672 27.482 1.00 81.62 113 THR A C 1
ATOM 901 O O . THR A 1 113 ? -25.773 -0.607 28.700 1.00 81.62 113 THR A O 1
ATOM 904 N N . LEU A 1 114 ? -24.790 -1.499 26.889 1.00 79.62 114 LEU A N 1
ATOM 905 C CA . LEU A 1 114 ? -23.932 -2.438 27.615 1.00 79.62 114 LEU A CA 1
ATOM 906 C C . LEU A 1 114 ? -22.839 -1.713 28.406 1.00 79.62 114 LEU A C 1
ATOM 908 O O . LEU A 1 114 ? -22.589 -2.064 29.554 1.00 79.62 114 LEU A O 1
ATOM 912 N N . PHE A 1 115 ? -22.232 -0.667 27.836 1.00 80.69 115 PHE A N 1
ATOM 913 C CA . PHE A 1 115 ? -21.231 0.141 28.545 1.00 80.69 115 PHE A CA 1
ATOM 914 C C . PHE A 1 115 ? -21.819 0.899 29.744 1.00 80.69 115 PHE A C 1
ATOM 916 O O . PHE A 1 115 ? -21.157 1.038 30.768 1.00 80.69 115 PHE A O 1
ATOM 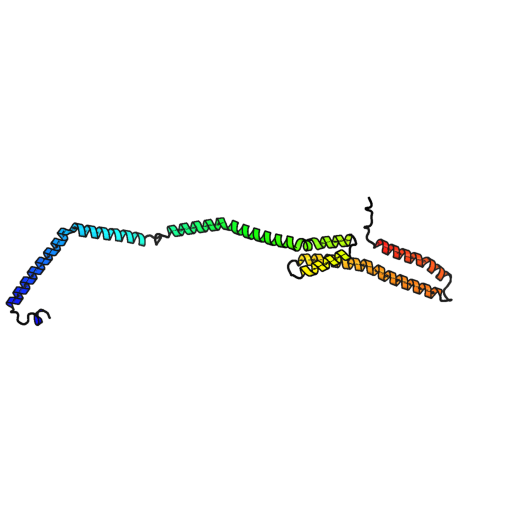923 N N . ASN A 1 116 ? -23.070 1.357 29.643 1.00 83.81 116 ASN A N 1
ATOM 924 C CA . ASN A 1 116 ? -23.767 2.050 30.734 1.00 83.81 116 ASN A CA 1
ATOM 925 C C . ASN A 1 116 ? -24.446 1.095 31.731 1.00 83.81 116 ASN A C 1
ATOM 927 O O . ASN A 1 116 ? -24.963 1.531 32.765 1.00 83.81 116 ASN A O 1
ATOM 931 N N . LEU A 1 117 ? -24.454 -0.205 31.438 1.00 86.12 117 LEU A N 1
ATOM 932 C CA . LEU A 1 117 ? -25.176 -1.204 32.210 1.00 86.12 117 LEU A CA 1
ATOM 933 C C . LEU A 1 117 ? -24.694 -1.333 33.664 1.00 86.12 117 LEU A C 1
ATOM 935 O O . LEU A 1 117 ? -25.562 -1.343 34.533 1.00 86.12 117 LEU A O 1
ATOM 939 N N . PRO A 1 118 ? -23.381 -1.376 33.990 1.00 85.81 118 PRO A N 1
ATOM 940 C CA . PRO A 1 118 ? -22.942 -1.466 35.386 1.00 85.81 118 PRO A CA 1
ATOM 941 C C . PRO A 1 118 ? -23.496 -0.327 36.245 1.00 85.81 118 PRO A C 1
ATOM 943 O O . PRO A 1 118 ? -23.962 -0.548 37.359 1.00 85.81 118 PRO A O 1
ATOM 946 N N . SER A 1 119 ? -23.486 0.895 35.709 1.00 87.31 119 SER A N 1
ATOM 947 C CA . SER A 1 119 ? -24.028 2.075 36.387 1.00 87.31 119 SER A CA 1
ATOM 948 C C . SER A 1 119 ? -25.551 2.022 36.499 1.00 87.31 119 SER A C 1
ATOM 950 O O . SER A 1 119 ? -26.088 2.385 37.540 1.00 87.31 119 SER A O 1
ATOM 952 N N . THR A 1 120 ? -26.238 1.512 35.473 1.00 87.19 120 THR A N 1
ATOM 953 C CA . THR A 1 120 ? -27.697 1.310 35.490 1.00 87.19 120 THR A CA 1
ATOM 954 C C . THR A 1 120 ? -28.101 0.271 36.540 1.00 87.19 120 THR A C 1
ATOM 956 O O . THR A 1 120 ? -28.977 0.531 37.357 1.00 87.19 120 THR A O 1
ATOM 959 N N . ILE A 1 121 ? -27.419 -0.878 36.579 1.00 86.81 121 ILE A N 1
ATOM 960 C CA . ILE A 1 121 ? -27.647 -1.943 37.565 1.00 86.81 121 ILE A CA 1
ATOM 961 C C . ILE A 1 121 ? -27.384 -1.421 38.978 1.00 86.81 121 ILE A C 1
ATOM 963 O O . ILE A 1 121 ? -28.240 -1.588 39.841 1.00 86.81 121 ILE A O 1
ATOM 967 N N . ARG A 1 122 ? -26.251 -0.738 39.211 1.00 86.19 122 ARG A N 1
ATOM 968 C CA . ARG A 1 122 ? -25.966 -0.106 40.510 1.00 86.19 122 ARG A CA 1
ATOM 969 C C . ARG A 1 122 ? -27.064 0.876 40.913 1.00 86.19 122 ARG A C 1
ATOM 971 O O . ARG A 1 122 ? -27.535 0.808 42.040 1.00 86.19 122 ARG A O 1
ATOM 978 N N . GLY A 1 123 ? -27.509 1.732 39.993 1.00 87.44 123 GLY A N 1
ATOM 979 C CA . GLY A 1 123 ? -28.601 2.674 40.242 1.00 87.44 123 GLY A CA 1
ATOM 980 C C . GLY A 1 123 ? -29.908 1.982 40.636 1.00 87.44 123 GLY A C 1
ATOM 981 O O . GLY A 1 123 ? -30.542 2.389 41.606 1.00 87.44 123 GLY A O 1
ATOM 982 N N . ASN A 1 124 ? -30.280 0.906 39.939 1.00 86.56 124 ASN A N 1
ATOM 983 C CA . ASN A 1 124 ? -31.484 0.129 40.245 1.00 86.56 124 ASN A CA 1
ATOM 984 C C . ASN A 1 124 ? -31.378 -0.566 41.613 1.00 86.56 124 ASN A C 1
ATOM 986 O O . ASN A 1 124 ? -32.331 -0.546 42.386 1.00 86.56 124 ASN A O 1
ATOM 990 N N . ILE A 1 125 ? -30.206 -1.115 41.952 1.00 82.94 125 ILE A N 1
ATOM 991 C CA . ILE A 1 125 ? -29.938 -1.710 43.272 1.00 82.94 125 ILE A CA 1
ATOM 992 C C . ILE A 1 125 ? -30.079 -0.657 44.376 1.00 82.94 125 ILE A C 1
ATOM 994 O O . ILE A 1 125 ? -30.755 -0.908 45.371 1.00 82.94 125 ILE A O 1
ATOM 998 N N . SER A 1 126 ? -29.485 0.528 44.201 1.00 83.38 126 SER A N 1
ATOM 999 C CA . SER A 1 126 ? -29.558 1.611 45.190 1.00 83.38 126 SER A CA 1
ATOM 1000 C C . SER A 1 126 ? -30.980 2.135 45.409 1.00 83.38 126 SER A C 1
ATOM 1002 O O . SER A 1 126 ? -31.274 2.629 46.493 1.00 83.38 126 SER A O 1
ATOM 1004 N N . LYS A 1 127 ? -31.859 2.019 44.406 1.00 84.75 127 LYS A N 1
ATOM 1005 C CA . LYS A 1 127 ? -33.282 2.388 44.491 1.00 84.75 127 LYS A CA 1
ATOM 1006 C C . LYS A 1 127 ? -34.184 1.273 45.037 1.00 84.75 127 LYS A C 1
ATOM 1008 O O . LYS A 1 127 ? -35.367 1.511 45.246 1.00 84.75 127 LYS A O 1
ATOM 1013 N N . GLY A 1 128 ? -33.657 0.065 45.246 1.00 78.81 128 GLY A N 1
ATOM 1014 C CA . GLY A 1 128 ? -34.450 -1.108 45.635 1.00 78.81 128 GLY A CA 1
ATOM 1015 C C . GLY A 1 128 ? -35.211 -1.773 44.479 1.00 78.81 128 GLY A C 1
ATOM 1016 O O . GLY A 1 128 ? -36.001 -2.687 44.700 1.00 78.81 128 GLY A O 1
ATOM 1017 N N . GLU A 1 129 ? -34.965 -1.364 43.232 1.00 84.81 129 GLU A N 1
ATOM 1018 C CA . GLU A 1 129 ? -35.596 -1.905 42.020 1.00 84.81 129 GLU A CA 1
ATOM 1019 C C . GLU A 1 129 ? -34.877 -3.183 41.540 1.00 84.81 129 GLU A C 1
ATOM 1021 O O . GLU A 1 129 ? -34.366 -3.283 40.417 1.00 84.81 129 GLU A O 1
ATOM 1026 N N . TYR A 1 130 ? -34.810 -4.186 42.415 1.00 81.38 130 TYR A N 1
ATOM 1027 C CA . TYR A 1 130 ? -33.999 -5.390 42.215 1.00 81.38 130 TYR A CA 1
ATOM 1028 C C . TYR A 1 130 ? -34.424 -6.223 41.000 1.00 81.38 130 TYR A C 1
ATOM 1030 O O . TYR A 1 130 ? -33.577 -6.704 40.245 1.00 81.38 130 TYR A O 1
ATOM 1038 N N . ASP A 1 131 ? -35.726 -6.321 40.738 1.00 82.44 131 ASP A N 1
ATOM 1039 C CA . ASP A 1 131 ? -36.251 -7.022 39.564 1.00 82.44 131 ASP A CA 1
ATOM 1040 C C . ASP A 1 131 ? -35.796 -6.389 38.243 1.00 82.44 131 ASP A C 1
ATOM 1042 O O . ASP A 1 131 ? -35.513 -7.091 37.266 1.00 82.44 131 ASP A O 1
ATOM 1046 N N . LEU A 1 132 ? -35.702 -5.055 38.204 1.00 84.69 132 LEU A N 1
ATOM 1047 C CA . LEU A 1 132 ? -35.209 -4.325 37.038 1.00 84.69 132 LEU A CA 1
ATOM 1048 C C . LEU A 1 132 ? -33.717 -4.610 36.823 1.00 84.69 132 LEU A C 1
ATOM 1050 O O . LEU A 1 132 ? -33.301 -4.901 35.702 1.00 84.69 132 LEU A O 1
ATOM 1054 N N . ALA A 1 133 ? -32.924 -4.599 37.899 1.00 83.50 133 ALA A N 1
ATOM 1055 C CA . ALA A 1 133 ? -31.495 -4.913 37.865 1.00 83.50 133 ALA A CA 1
ATOM 1056 C C . ALA A 1 133 ? -31.214 -6.327 37.316 1.00 83.50 133 ALA A C 1
ATOM 1058 O O . ALA A 1 133 ? -30.355 -6.501 36.447 1.00 83.50 133 ALA A O 1
ATOM 1059 N N . VAL A 1 134 ? -31.973 -7.335 37.762 1.00 84.06 134 VAL A N 1
ATOM 1060 C CA . VAL A 1 134 ? -31.823 -8.721 37.285 1.00 84.06 134 VAL A CA 1
ATOM 1061 C C . VAL A 1 134 ? -32.245 -8.872 35.821 1.00 84.06 134 VAL A C 1
ATOM 1063 O O . VAL A 1 134 ? -31.582 -9.587 35.062 1.00 84.06 134 VAL A O 1
ATOM 1066 N N . ARG A 1 135 ? -33.323 -8.203 35.391 1.00 84.69 135 ARG A N 1
ATOM 1067 C CA . ARG A 1 135 ? -33.769 -8.228 33.987 1.00 84.69 135 ARG A CA 1
ATOM 1068 C C . ARG A 1 135 ? -32.738 -7.610 33.043 1.00 84.69 135 ARG A C 1
ATOM 1070 O O . ARG A 1 135 ? -32.393 -8.239 32.042 1.00 84.69 135 ARG A O 1
ATOM 1077 N N . GLU A 1 136 ? -32.215 -6.433 33.380 1.00 83.81 136 GLU A N 1
ATOM 1078 C CA . GLU A 1 136 ? -31.186 -5.742 32.592 1.00 83.81 136 GLU A CA 1
ATOM 1079 C C . GLU A 1 136 ? -29.891 -6.568 32.500 1.00 83.81 136 GLU A C 1
ATOM 1081 O O . GLU A 1 136 ? -29.320 -6.720 31.417 1.00 83.81 136 GLU A O 1
ATOM 1086 N N . TYR A 1 137 ? -29.484 -7.219 33.597 1.00 83.81 137 TYR A N 1
ATOM 1087 C CA . TYR A 1 137 ? -28.363 -8.164 33.589 1.00 83.81 137 TYR A CA 1
ATOM 1088 C C . TYR A 1 137 ? -28.598 -9.360 32.654 1.00 83.81 137 TYR A C 1
ATOM 1090 O O . TYR A 1 137 ? -27.734 -9.684 31.838 1.00 83.81 137 TYR A O 1
ATOM 1098 N N . LYS A 1 138 ? -29.767 -10.014 32.728 1.00 82.44 138 LYS A N 1
ATOM 1099 C CA . LYS A 1 138 ? -30.098 -11.162 31.861 1.00 82.44 138 LYS A CA 1
ATOM 1100 C C . LYS A 1 138 ? -30.109 -10.771 30.384 1.00 82.44 138 LYS A C 1
ATOM 1102 O O . LYS A 1 138 ? -29.557 -11.494 29.552 1.00 82.44 138 LYS A O 1
ATOM 1107 N N . LYS A 1 139 ? -30.689 -9.611 30.066 1.00 79.56 139 LYS A N 1
ATOM 1108 C CA . LYS A 1 139 ? -30.721 -9.058 28.707 1.00 79.56 139 LYS A CA 1
ATOM 1109 C C . LYS A 1 139 ? -29.309 -8.836 28.174 1.00 79.56 139 LYS A C 1
ATOM 1111 O O . LYS A 1 139 ? -28.984 -9.307 27.087 1.00 79.56 139 LYS A O 1
ATOM 1116 N N . ALA A 1 140 ? -28.443 -8.203 28.956 1.00 77.62 140 ALA A N 1
ATOM 1117 C CA . ALA A 1 140 ? -27.058 -7.992 28.565 1.00 77.62 140 ALA A CA 1
ATOM 1118 C C . ALA A 1 140 ? -26.285 -9.304 28.392 1.00 77.62 140 ALA A C 1
ATOM 1120 O O . ALA A 1 140 ? -25.604 -9.479 27.384 1.00 77.62 140 ALA A O 1
ATOM 1121 N N . LYS A 1 141 ? -26.450 -10.261 29.312 1.00 77.56 141 LYS A N 1
ATOM 1122 C CA . LYS A 1 141 ? -25.798 -11.576 29.241 1.00 77.56 141 LYS A CA 1
ATOM 1123 C C . LYS A 1 141 ? -26.116 -12.322 27.938 1.00 77.56 141 LYS A C 1
ATOM 1125 O O . LYS A 1 141 ? -25.227 -12.963 27.390 1.00 77.56 141 LYS A O 1
ATOM 1130 N N . SER A 1 142 ? -27.335 -12.176 27.408 1.00 74.75 142 SER A N 1
ATOM 1131 C CA . SER A 1 142 ? -27.734 -12.776 26.122 1.00 74.75 142 SER A CA 1
ATOM 1132 C C . SER A 1 142 ? -27.063 -12.140 24.894 1.00 74.75 142 SER A C 1
ATOM 1134 O O . SER A 1 142 ? -26.795 -12.825 23.913 1.00 74.75 142 SER A O 1
ATOM 1136 N N . ILE A 1 143 ? -26.747 -10.842 24.950 1.00 70.19 143 ILE A N 1
ATOM 1137 C CA . ILE A 1 143 ? -26.140 -10.087 23.840 1.00 70.19 143 ILE A CA 1
ATOM 1138 C C . ILE A 1 143 ? -24.607 -10.219 23.861 1.00 70.19 143 ILE A C 1
ATOM 1140 O O . ILE A 1 143 ? -23.960 -10.220 22.815 1.00 70.19 143 ILE A O 1
ATOM 1144 N N . ILE A 1 144 ? -24.014 -10.334 25.055 1.00 62.06 144 ILE A N 1
ATOM 1145 C CA . ILE A 1 144 ? -22.558 -10.278 25.273 1.00 62.06 144 ILE A CA 1
ATOM 1146 C C . ILE A 1 144 ? -21.852 -11.617 25.001 1.00 62.06 144 ILE A C 1
ATOM 1148 O O . ILE A 1 144 ? -20.630 -11.641 24.860 1.00 62.06 144 ILE A O 1
ATOM 1152 N N . GLN A 1 145 ? -22.583 -12.728 24.849 1.00 59.34 145 GLN A N 1
ATOM 1153 C CA . GLN A 1 145 ? -21.988 -14.047 24.581 1.00 59.34 145 GLN A CA 1
ATOM 1154 C C . GLN A 1 145 ? -21.117 -14.075 23.300 1.00 59.34 145 GLN A C 1
ATOM 1156 O O . GLN A 1 145 ? -20.285 -14.961 23.124 1.00 59.34 145 GLN A O 1
ATOM 1161 N N . VAL A 1 146 ? -21.229 -13.049 22.450 1.00 56.97 146 VAL A N 1
ATOM 1162 C CA . VAL A 1 146 ? -20.409 -12.820 21.258 1.00 56.97 146 VAL A CA 1
ATOM 1163 C C . VAL A 1 146 ? -19.213 -11.897 21.569 1.00 56.97 146 VAL A C 1
ATOM 1165 O O . VAL A 1 146 ? -19.189 -10.739 21.171 1.00 56.97 146 VAL A O 1
ATOM 1168 N N . GLY A 1 147 ? -18.232 -12.408 22.323 1.00 59.50 147 GLY A N 1
ATOM 1169 C CA . GLY A 1 147 ? -16.777 -12.129 22.277 1.00 59.50 147 GLY A CA 1
ATOM 1170 C C . GLY A 1 147 ? -16.175 -10.707 22.340 1.00 59.50 147 GLY A C 1
ATOM 1171 O O . GLY A 1 147 ? -14.972 -10.596 22.565 1.00 59.50 147 GLY A O 1
ATOM 1172 N N . ILE A 1 148 ? -16.920 -9.616 22.153 1.00 63.06 148 ILE A N 1
ATOM 1173 C CA . ILE A 1 148 ? -16.322 -8.307 21.812 1.00 63.06 148 ILE A CA 1
ATOM 1174 C C . ILE A 1 148 ? -15.984 -7.461 23.061 1.00 63.06 148 ILE A C 1
ATOM 1176 O O . ILE A 1 148 ? -15.148 -6.564 22.989 1.00 63.06 148 ILE A O 1
ATOM 1180 N N . LEU A 1 149 ? -16.572 -7.744 24.235 1.00 69.00 149 LEU A N 1
ATOM 1181 C CA . LEU A 1 149 ? -16.493 -6.861 25.417 1.00 69.00 149 LEU A CA 1
ATOM 1182 C C . LEU A 1 149 ? -16.228 -7.593 26.744 1.00 69.00 149 LEU A C 1
ATOM 1184 O O . LEU A 1 149 ? -16.932 -7.390 27.733 1.00 69.00 149 LEU A O 1
ATOM 1188 N N . LYS A 1 150 ? -15.166 -8.406 26.794 1.00 74.31 150 LYS A N 1
ATOM 1189 C CA . LYS A 1 150 ? -14.788 -9.181 27.993 1.00 74.31 150 LYS A CA 1
ATOM 1190 C C . LYS A 1 150 ? -14.635 -8.329 29.268 1.00 74.31 150 LYS A C 1
ATOM 1192 O O . LYS A 1 150 ? -15.172 -8.698 30.301 1.00 74.31 150 LYS A O 1
ATOM 1197 N N . ARG A 1 151 ? -13.990 -7.155 29.197 1.00 73.81 151 ARG A N 1
ATOM 1198 C CA . ARG A 1 151 ? -13.814 -6.276 30.379 1.00 73.81 151 ARG A CA 1
ATOM 1199 C C . ARG A 1 151 ? -15.125 -5.688 30.905 1.00 73.81 151 ARG A C 1
ATOM 1201 O O . ARG A 1 151 ? -15.292 -5.536 32.106 1.00 73.81 151 ARG A O 1
ATOM 1208 N N . VAL A 1 152 ? -16.058 -5.344 30.011 1.00 74.62 152 VAL A N 1
ATOM 1209 C CA . VAL A 1 152 ? -17.377 -4.838 30.430 1.00 74.62 152 VAL A CA 1
ATOM 1210 C C . VAL A 1 152 ? -18.149 -5.955 31.129 1.00 74.62 152 VAL A C 1
ATOM 1212 O O . VAL A 1 152 ? -18.796 -5.701 32.137 1.00 74.62 152 VAL A O 1
ATOM 1215 N N . LEU A 1 153 ? -18.034 -7.193 30.638 1.00 74.00 153 LEU A N 1
ATOM 1216 C CA . LEU A 1 153 ? -18.623 -8.364 31.282 1.00 74.00 153 LEU A CA 1
ATOM 1217 C C . LEU A 1 153 ? -18.057 -8.586 32.690 1.00 74.00 153 LEU A C 1
ATOM 1219 O O . LEU A 1 153 ? -18.838 -8.751 33.621 1.00 74.00 153 LEU A O 1
ATOM 1223 N N . GLU A 1 154 ? -16.735 -8.536 32.852 1.00 81.56 154 GLU A N 1
ATOM 1224 C CA . GLU A 1 154 ? -16.073 -8.694 34.156 1.00 81.56 154 GLU A CA 1
ATOM 1225 C C . GLU A 1 154 ? -16.603 -7.678 35.184 1.00 81.56 154 GLU A C 1
ATOM 1227 O O . GLU A 1 154 ? -16.941 -8.046 36.309 1.00 81.56 154 GLU A O 1
ATOM 1232 N N . GLU A 1 155 ? -16.774 -6.415 34.784 1.00 82.06 155 GLU A N 1
ATOM 1233 C CA . GLU A 1 155 ? -17.347 -5.382 35.654 1.00 82.06 155 GLU A CA 1
ATOM 1234 C C . GLU A 1 155 ? -18.840 -5.603 35.950 1.00 82.06 155 GLU A C 1
ATOM 1236 O O . GLU A 1 155 ? -19.276 -5.440 37.091 1.00 82.06 155 GLU A O 1
ATOM 1241 N N . VAL A 1 156 ? -19.639 -6.013 34.958 1.00 82.38 156 VAL A N 1
ATOM 1242 C CA . VAL A 1 156 ? -21.061 -6.345 35.162 1.00 82.38 156 VAL A CA 1
ATOM 1243 C C . VAL A 1 156 ? -21.216 -7.535 36.120 1.00 82.38 156 VAL A C 1
ATOM 1245 O O . VAL A 1 156 ? -22.063 -7.503 37.015 1.00 82.38 156 VAL A O 1
ATOM 1248 N N . GLU A 1 157 ? -20.398 -8.577 35.967 1.00 83.62 157 GLU A N 1
ATOM 1249 C CA . GLU A 1 157 ? -20.397 -9.746 36.849 1.00 83.62 157 GLU A CA 1
ATOM 1250 C C . GLU A 1 157 ? -19.940 -9.396 38.261 1.00 83.62 157 GLU A C 1
ATOM 1252 O O . GLU A 1 157 ? -20.540 -9.867 39.227 1.00 83.62 157 GLU A O 1
ATOM 1257 N N . LYS A 1 158 ? -18.933 -8.530 38.407 1.00 87.31 158 LYS A N 1
ATOM 1258 C CA . LYS A 1 158 ? -18.489 -8.035 39.712 1.00 87.31 158 LYS A CA 1
ATOM 1259 C C . LYS A 1 158 ? -19.617 -7.319 40.457 1.00 87.31 158 LYS A C 1
ATOM 1261 O O . LYS A 1 158 ? -19.872 -7.664 41.608 1.00 87.31 158 LYS A O 1
ATOM 1266 N N . VAL A 1 159 ? -20.330 -6.404 39.789 1.00 84.62 159 VAL A N 1
ATOM 1267 C CA . VAL A 1 159 ? -21.494 -5.702 40.367 1.00 84.62 159 VAL A CA 1
ATOM 1268 C C . VAL A 1 159 ? -22.596 -6.686 40.766 1.00 84.62 159 VAL A C 1
ATOM 1270 O O . VAL A 1 159 ? -23.167 -6.566 41.847 1.00 84.62 159 VAL A O 1
ATOM 1273 N N . MET A 1 160 ? -22.888 -7.685 39.928 1.00 82.56 160 MET A N 1
ATOM 1274 C CA . MET A 1 160 ? -23.915 -8.685 40.237 1.00 82.56 160 MET A CA 1
ATOM 1275 C C . MET A 1 160 ? -23.510 -9.602 41.403 1.00 82.56 160 MET A C 1
ATOM 1277 O O . MET A 1 160 ? -24.343 -9.959 42.232 1.00 82.56 160 MET A O 1
ATOM 1281 N N . ASN A 1 161 ? -22.232 -9.968 41.503 1.00 84.81 161 ASN A N 1
ATOM 1282 C CA . ASN A 1 161 ? -21.719 -10.770 42.612 1.00 84.81 161 ASN A CA 1
ATOM 1283 C C . ASN A 1 161 ? -21.724 -9.992 43.932 1.00 84.81 161 ASN A C 1
ATOM 1285 O O . ASN A 1 161 ? -22.027 -10.561 44.977 1.00 84.81 161 ASN A O 1
ATOM 1289 N N . GLU A 1 162 ? -21.404 -8.700 43.896 1.00 84.56 162 GLU A N 1
ATOM 1290 C CA . GLU A 1 162 ? -21.532 -7.814 45.053 1.00 84.56 162 GLU A CA 1
ATOM 1291 C C . GLU A 1 162 ? -22.992 -7.720 45.505 1.00 84.56 162 GLU A C 1
ATOM 1293 O O . GLU A 1 162 ? -23.287 -7.962 46.672 1.00 84.56 162 GLU A O 1
ATOM 1298 N N . PHE A 1 163 ? -23.913 -7.521 44.561 1.00 79.38 163 PHE A N 1
ATOM 1299 C CA . PHE A 1 163 ? -25.346 -7.525 44.832 1.00 79.38 163 PHE A CA 1
ATOM 1300 C C . PHE A 1 163 ? -25.844 -8.839 45.446 1.00 79.38 163 PHE A C 1
ATOM 1302 O O . PHE A 1 163 ? -26.574 -8.824 46.438 1.00 79.38 163 PHE A O 1
ATOM 1309 N N . LYS A 1 164 ? -25.417 -9.982 44.896 1.00 78.44 164 LYS A N 1
ATOM 1310 C CA . LYS A 1 164 ? -25.743 -11.308 45.433 1.00 78.44 164 LYS A CA 1
ATOM 1311 C C . LYS A 1 164 ? -25.296 -11.439 46.890 1.00 78.44 164 LYS A C 1
ATOM 1313 O O . LYS A 1 164 ? -26.090 -11.876 47.715 1.00 78.44 164 LYS A O 1
ATOM 1318 N N . ARG A 1 165 ? -24.073 -11.004 47.217 1.00 80.38 165 ARG A N 1
ATOM 1319 C CA . ARG A 1 165 ? -23.573 -11.004 48.602 1.00 80.38 165 ARG A CA 1
ATOM 1320 C C . ARG A 1 165 ? -24.389 -10.089 49.510 1.00 80.38 165 ARG A C 1
ATOM 1322 O O . ARG A 1 165 ? -24.651 -10.464 50.645 1.00 80.38 165 ARG A O 1
ATOM 1329 N N . THR A 1 166 ? -24.809 -8.917 49.029 1.00 76.31 166 THR A N 1
ATOM 1330 C CA . THR A 1 166 ? -25.684 -8.020 49.797 1.00 76.31 166 THR A CA 1
ATOM 1331 C C . THR A 1 166 ? -27.026 -8.681 50.104 1.00 76.31 166 THR A C 1
ATOM 1333 O O . THR A 1 166 ? -27.467 -8.630 51.247 1.00 76.31 166 THR A O 1
ATOM 1336 N N . ILE A 1 167 ? -27.650 -9.348 49.125 1.00 71.38 167 ILE A N 1
ATOM 1337 C CA . ILE A 1 167 ? -28.891 -10.102 49.358 1.00 71.38 167 ILE A CA 1
ATOM 1338 C C . ILE A 1 167 ? -28.651 -11.241 50.346 1.00 71.38 167 ILE A C 1
ATOM 1340 O O . ILE A 1 167 ? -29.413 -11.374 51.294 1.00 71.38 167 ILE A O 1
ATOM 1344 N N . GLU A 1 168 ? -27.609 -12.051 50.158 1.00 70.94 168 GLU A N 1
ATOM 1345 C CA . GLU A 1 168 ? -27.286 -13.150 51.077 1.00 70.94 168 GLU A CA 1
ATOM 1346 C C . GLU A 1 168 ? -27.090 -12.628 52.506 1.00 70.94 168 GLU A C 1
ATOM 1348 O O . GLU A 1 168 ? -27.656 -13.184 53.443 1.00 70.94 168 GLU A O 1
ATOM 1353 N N . PHE A 1 169 ? -26.388 -11.506 52.678 1.00 69.62 169 PHE A N 1
ATOM 1354 C CA . PHE A 1 169 ? -26.200 -10.869 53.980 1.00 69.62 169 PHE A CA 1
ATOM 1355 C C . PHE A 1 169 ? -27.488 -10.267 54.564 1.00 69.62 169 PHE A C 1
ATOM 1357 O O . PHE A 1 169 ? -27.608 -10.186 55.778 1.00 69.62 169 PHE A O 1
ATOM 1364 N N . MET A 1 170 ? -28.462 -9.854 53.746 1.00 63.75 170 MET A N 1
ATOM 1365 C CA . MET A 1 170 ? -29.764 -9.366 54.225 1.00 63.75 170 MET A CA 1
ATOM 1366 C C . MET A 1 170 ? -30.745 -10.503 54.552 1.00 63.75 170 MET A C 1
ATOM 1368 O O . MET A 1 170 ? -31.494 -10.403 55.524 1.00 63.75 170 MET A O 1
ATOM 1372 N N . VAL A 1 171 ? -30.742 -11.575 53.754 1.00 63.59 171 VAL A N 1
ATOM 1373 C CA . VAL A 1 171 ? -31.704 -12.689 53.825 1.00 63.59 171 VAL A CA 1
ATOM 1374 C C . VAL A 1 171 ? -31.285 -13.751 54.845 1.00 63.59 171 VAL A C 1
ATOM 1376 O O . VAL A 1 171 ? -32.136 -14.289 55.550 1.00 63.59 171 VAL A O 1
ATOM 1379 N N . LEU A 1 172 ? -29.985 -14.045 54.975 1.00 60.56 172 LEU A N 1
ATOM 1380 C CA . LEU A 1 172 ? -29.502 -15.044 55.937 1.00 60.56 172 LEU A CA 1
ATOM 1381 C C . LEU A 1 172 ? -29.848 -14.679 57.389 1.00 60.56 172 LEU A C 1
ATOM 1383 O O . LEU A 1 172 ? -30.342 -15.553 58.097 1.00 60.56 172 LEU A O 1
ATOM 1387 N N . PRO A 1 173 ? -29.683 -13.423 5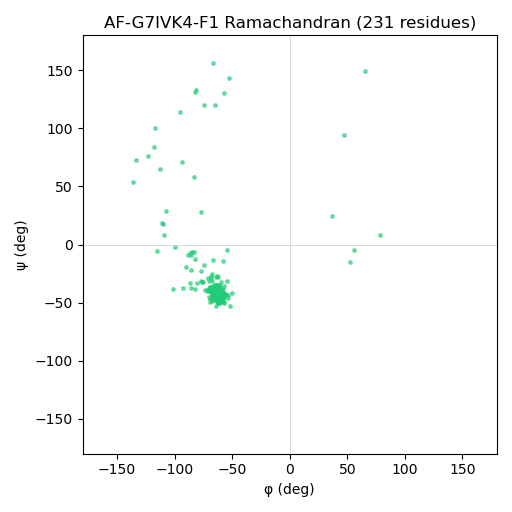7.850 1.00 61.09 173 PRO A N 1
ATOM 1388 C CA . PRO A 1 173 ? -30.097 -13.041 59.193 1.00 61.09 173 PRO A CA 1
ATOM 1389 C C . PRO A 1 173 ? -31.611 -13.087 59.382 1.00 61.09 173 PRO A C 1
ATOM 1391 O O . PRO A 1 173 ? -32.056 -13.467 60.455 1.00 61.09 173 PRO A O 1
ATOM 1394 N N . THR A 1 174 ? -32.417 -12.742 58.369 1.00 58.31 174 THR A N 1
ATOM 1395 C CA . THR A 1 174 ? -33.886 -12.819 58.483 1.00 58.31 174 THR A CA 1
ATOM 1396 C C . THR A 1 174 ? -34.358 -14.262 58.615 1.00 58.31 174 THR A C 1
ATOM 1398 O O . THR A 1 174 ? -35.201 -14.544 59.460 1.00 58.31 174 THR A O 1
ATOM 1401 N N . TYR A 1 175 ? -33.796 -15.176 57.821 1.00 59.78 175 TYR A N 1
ATOM 1402 C CA . TYR A 1 175 ? -34.151 -16.594 57.864 1.00 59.78 175 TYR A CA 1
ATOM 1403 C C . TYR A 1 175 ? -33.670 -17.250 59.166 1.00 59.78 175 TYR A C 1
ATOM 1405 O O . TYR A 1 175 ? -34.461 -17.842 59.893 1.00 59.78 175 TYR A O 1
ATOM 1413 N N . PHE A 1 176 ? -32.399 -17.041 59.530 1.00 60.94 176 PHE A N 1
ATOM 1414 C CA . PHE A 1 176 ? -31.816 -17.604 60.750 1.00 60.94 176 PHE A CA 1
ATOM 1415 C C . PHE A 1 176 ? -32.466 -17.043 62.023 1.00 60.94 176 PHE A C 1
ATOM 1417 O O . PHE A 1 176 ? -32.638 -17.766 63.001 1.00 60.94 176 PHE A O 1
ATOM 1424 N N . MET A 1 177 ? -32.862 -15.764 62.026 1.00 62.00 177 MET A N 1
ATOM 1425 C CA . MET A 1 177 ? -33.597 -15.190 63.154 1.00 62.00 177 MET A CA 1
ATOM 1426 C C . MET A 1 177 ? -35.060 -15.634 63.200 1.00 62.00 177 MET A C 1
ATOM 1428 O O . MET A 1 177 ? -35.578 -15.781 64.300 1.00 62.00 177 MET A O 1
ATOM 1432 N N . SER A 1 178 ? -35.717 -15.887 62.063 1.00 61.84 178 SER A N 1
ATOM 1433 C CA . SER A 1 178 ? -37.064 -16.475 62.040 1.00 61.84 178 SER A CA 1
ATOM 1434 C C . SER A 1 178 ? -37.067 -17.879 62.647 1.00 61.84 178 SER A C 1
ATOM 1436 O O . SER A 1 178 ? -37.876 -18.150 63.532 1.00 61.84 178 SER A O 1
ATOM 1438 N N . ASP A 1 179 ? -36.120 -18.729 62.245 1.00 66.56 179 ASP A N 1
ATOM 1439 C CA . ASP A 1 179 ? -35.971 -20.084 62.788 1.00 66.56 179 ASP A CA 1
ATOM 1440 C C . ASP A 1 179 ? -35.640 -20.041 64.288 1.00 66.56 179 ASP A C 1
ATOM 1442 O O . ASP A 1 179 ? -36.271 -20.727 65.089 1.00 66.56 179 ASP A O 1
ATOM 1446 N N . ALA A 1 180 ? -34.728 -19.151 64.704 1.00 65.00 180 ALA A N 1
ATOM 1447 C CA . ALA A 1 180 ? -34.398 -18.970 66.116 1.00 65.00 180 ALA A CA 1
ATOM 1448 C C . ALA A 1 180 ? -35.589 -18.452 66.945 1.00 65.00 180 ALA A C 1
ATOM 1450 O O . ALA A 1 180 ? -35.776 -18.884 68.081 1.00 65.00 180 ALA A O 1
ATOM 1451 N N . ILE A 1 181 ? -36.413 -17.546 66.404 1.00 65.56 181 ILE A N 1
ATOM 1452 C CA . ILE A 1 181 ? -37.645 -17.083 67.066 1.00 65.56 181 ILE A CA 1
ATOM 1453 C C . ILE A 1 181 ? -38.653 -18.229 67.189 1.00 65.56 181 ILE A C 1
ATOM 1455 O O . ILE A 1 181 ? -39.301 -18.361 68.233 1.00 65.56 181 ILE A O 1
ATOM 1459 N N . GLU A 1 182 ? -38.799 -19.056 66.154 1.00 72.75 182 GLU A N 1
ATOM 1460 C CA . GLU A 1 182 ? -39.707 -20.201 66.167 1.00 72.75 182 GLU A CA 1
ATOM 1461 C C . GLU A 1 182 ? -39.249 -21.271 67.171 1.00 72.75 182 GLU A C 1
ATOM 1463 O O . GLU A 1 182 ? -40.062 -21.762 67.959 1.00 72.75 182 GLU A O 1
ATOM 1468 N N . ASP A 1 183 ? -37.949 -21.562 67.224 1.00 72.50 183 ASP A N 1
ATOM 1469 C CA . ASP A 1 183 ? -37.352 -22.501 68.176 1.00 72.50 183 ASP A CA 1
ATOM 1470 C C . ASP A 1 183 ? -37.464 -22.004 69.623 1.00 72.50 183 ASP A C 1
ATOM 1472 O O . ASP A 1 183 ? -37.850 -22.769 70.512 1.00 72.50 183 ASP A O 1
ATOM 1476 N N . ILE A 1 184 ? -37.214 -20.711 69.869 1.00 67.62 184 ILE A N 1
ATOM 1477 C CA . ILE A 1 184 ? -37.423 -20.093 71.188 1.00 67.62 184 ILE A CA 1
ATOM 1478 C C . ILE A 1 184 ? -38.906 -20.161 71.574 1.00 67.62 184 ILE A C 1
ATOM 1480 O O . ILE A 1 184 ? -39.227 -20.529 72.703 1.00 67.62 184 ILE A O 1
ATOM 1484 N N . SER A 1 185 ? -39.822 -19.873 70.646 1.00 71.00 185 SER A N 1
ATOM 1485 C CA . SER A 1 185 ? -41.266 -19.919 70.914 1.00 71.00 185 SER A CA 1
ATOM 1486 C C . SER A 1 185 ? -41.749 -21.336 71.241 1.00 71.00 185 SER A C 1
ATOM 1488 O O . SER A 1 185 ? -42.518 -21.518 72.187 1.00 71.00 185 SER A O 1
ATOM 1490 N N . LYS A 1 186 ? -41.251 -22.357 70.529 1.00 75.75 186 LYS A N 1
ATOM 1491 C CA . LYS A 1 186 ? -41.526 -23.775 70.822 1.00 75.75 186 LYS A CA 1
ATOM 1492 C C . LYS A 1 186 ? -40.958 -24.200 72.177 1.00 75.75 186 LYS A C 1
ATOM 1494 O O . LYS A 1 186 ? -41.649 -24.879 72.936 1.00 75.75 186 LYS A O 1
ATOM 1499 N N . ALA A 1 187 ? -39.730 -23.790 72.503 1.00 69.88 187 ALA A N 1
ATOM 1500 C CA . ALA A 1 187 ? -39.105 -24.086 73.790 1.00 69.88 187 ALA A CA 1
ATOM 1501 C C . ALA A 1 187 ? -39.866 -23.439 74.960 1.00 69.88 187 ALA A C 1
ATOM 1503 O O . ALA A 1 187 ? -40.112 -24.100 75.969 1.00 69.88 187 ALA A O 1
ATOM 1504 N N . CYS A 1 188 ? -40.307 -22.186 74.807 1.00 65.88 188 CYS A N 1
ATOM 1505 C CA . CYS A 1 188 ? -41.155 -21.504 75.785 1.00 65.88 188 CYS A CA 1
ATOM 1506 C C . CYS A 1 188 ? -42.493 -22.238 75.986 1.00 65.88 188 CYS A C 1
ATOM 1508 O O . CYS A 1 188 ? -42.843 -22.540 77.125 1.00 65.88 188 CYS A O 1
ATOM 1510 N N . ALA A 1 189 ? -43.190 -22.619 74.908 1.00 71.12 189 ALA A N 1
ATOM 1511 C CA . ALA A 1 189 ? -44.456 -23.355 74.997 1.00 71.12 189 ALA A CA 1
ATOM 1512 C C . ALA A 1 189 ? -44.302 -24.738 75.668 1.00 71.12 189 ALA A C 1
ATOM 1514 O O . ALA A 1 189 ? -45.141 -25.149 76.469 1.00 71.12 189 ALA A O 1
ATOM 1515 N N . ALA A 1 190 ? -43.207 -25.453 75.389 1.00 71.56 190 ALA A N 1
ATOM 1516 C CA . ALA A 1 190 ? -42.920 -26.748 76.009 1.00 71.56 190 ALA A CA 1
ATOM 1517 C C . ALA A 1 190 ? -42.624 -26.642 77.518 1.00 71.56 190 ALA A C 1
ATOM 1519 O O . ALA A 1 190 ? -42.931 -27.567 78.273 1.00 71.56 190 ALA A O 1
ATOM 1520 N N . L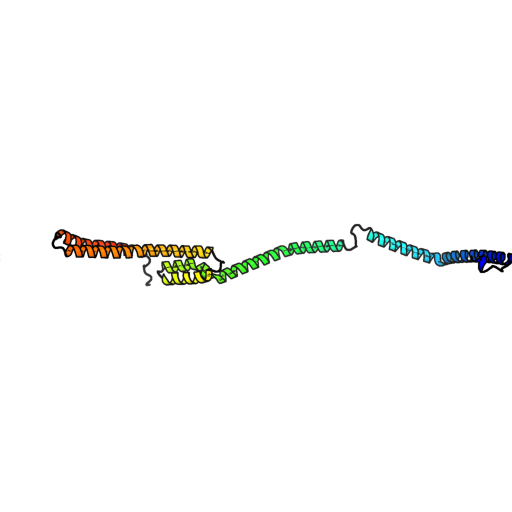EU A 1 191 ? -42.031 -25.527 77.960 1.00 64.69 191 LEU A N 1
ATOM 1521 C CA . LEU A 1 191 ? -41.775 -25.249 79.375 1.00 64.69 191 LEU A CA 1
ATOM 1522 C C . LEU A 1 191 ? -43.044 -24.822 80.125 1.00 64.69 191 LEU A C 1
ATOM 1524 O O . LEU A 1 191 ? -43.187 -25.171 81.292 1.00 64.69 191 LEU A O 1
ATOM 1528 N N . GLU A 1 192 ? -43.977 -24.130 79.465 1.00 62.97 192 GLU A N 1
ATOM 1529 C CA . GLU A 1 192 ? -45.270 -23.744 80.052 1.00 62.97 192 GLU A CA 1
ATOM 1530 C C . GLU A 1 192 ? -46.222 -24.936 80.260 1.00 62.97 192 GLU A C 1
ATOM 1532 O O . GLU A 1 192 ? -47.023 -24.925 81.191 1.00 62.97 192 GLU A O 1
ATOM 1537 N N . MET A 1 193 ? -46.115 -25.984 79.435 1.00 64.50 193 MET A N 1
ATOM 1538 C CA . MET A 1 193 ? -46.971 -27.182 79.502 1.00 64.50 193 MET A CA 1
ATOM 1539 C C . MET A 1 193 ? -46.476 -28.255 80.492 1.00 64.50 193 MET A C 1
ATOM 1541 O O . MET A 1 193 ? -47.184 -29.229 80.746 1.00 64.50 193 MET A O 1
ATOM 1545 N N . LYS A 1 194 ? -45.263 -28.122 81.047 1.00 60.53 194 LYS A N 1
ATOM 1546 C CA . LYS A 1 194 ? -44.724 -29.048 82.057 1.00 60.53 194 LYS A CA 1
ATOM 1547 C C . LYS A 1 194 ? -44.974 -28.497 83.464 1.00 60.53 194 LYS A C 1
ATOM 1549 O O . LYS A 1 194 ? -44.322 -27.542 83.869 1.00 60.53 194 LYS A O 1
ATOM 1554 N N . GLU A 1 195 ? -45.813 -29.179 84.248 1.00 55.06 195 GLU A N 1
ATOM 1555 C CA . GLU A 1 195 ? -46.156 -28.875 85.661 1.00 55.06 195 GLU A CA 1
ATOM 1556 C C . GLU A 1 195 ? -44.957 -28.754 86.636 1.00 55.06 195 GLU A C 1
ATOM 1558 O O . GLU A 1 195 ? -45.135 -28.414 87.802 1.00 55.06 195 GLU A O 1
ATOM 1563 N N . ALA A 1 196 ? -43.725 -29.011 86.186 1.00 57.34 196 ALA A N 1
ATOM 1564 C CA . ALA A 1 196 ? -42.512 -29.017 87.003 1.00 57.34 196 ALA A CA 1
ATOM 1565 C C . ALA A 1 196 ? -41.656 -27.733 86.912 1.00 57.34 196 ALA A C 1
ATOM 1567 O O . ALA A 1 196 ? -40.615 -27.654 87.566 1.00 57.34 196 ALA A O 1
ATOM 1568 N N . ALA A 1 197 ? -42.030 -26.740 86.096 1.00 60.59 197 ALA A N 1
ATOM 1569 C CA . ALA A 1 197 ? -41.244 -25.511 85.953 1.00 60.59 197 ALA A CA 1
ATOM 1570 C C . ALA A 1 197 ? -41.553 -24.497 87.082 1.00 60.59 197 ALA A C 1
ATOM 1572 O O . ALA A 1 197 ? -42.723 -24.199 87.326 1.00 60.59 197 ALA A O 1
ATOM 1573 N N . PRO A 1 198 ? -40.541 -23.914 87.762 1.00 70.50 198 PRO A N 1
ATOM 1574 C CA . PRO A 1 198 ? -40.768 -22.901 88.791 1.00 70.50 198 PRO A CA 1
ATOM 1575 C C . PRO A 1 198 ? -41.555 -21.699 88.230 1.00 70.50 198 PRO A C 1
ATOM 1577 O O . PRO A 1 198 ? -41.130 -21.133 87.219 1.00 70.50 198 PRO A O 1
ATOM 1580 N N . PRO A 1 199 ? -42.636 -21.230 88.886 1.00 68.25 199 PRO A N 1
ATOM 1581 C CA . PRO A 1 199 ? -43.451 -20.108 88.401 1.00 68.25 199 PRO A CA 1
ATOM 1582 C C . PRO A 1 199 ? -42.645 -18.830 88.120 1.00 68.25 199 PRO A C 1
ATOM 1584 O O . PRO A 1 199 ? -42.947 -18.081 87.194 1.00 68.25 199 PRO A O 1
ATOM 1587 N N . VAL A 1 200 ? -41.569 -18.614 88.885 1.00 70.12 200 VAL A N 1
ATOM 1588 C CA . VAL A 1 200 ? -40.619 -17.503 88.712 1.00 70.12 200 VAL A CA 1
ATOM 1589 C C . VAL A 1 200 ? -39.857 -17.598 87.386 1.00 70.12 200 VAL A C 1
ATOM 1591 O O . VAL A 1 200 ? -39.636 -16.579 86.737 1.00 70.12 200 VAL A O 1
ATOM 1594 N N . ALA A 1 201 ? -39.487 -18.806 86.953 1.00 64.50 201 ALA A N 1
ATOM 1595 C CA . ALA A 1 201 ? -38.779 -19.018 85.692 1.00 64.50 201 ALA A CA 1
ATOM 1596 C C . ALA A 1 201 ? -39.704 -18.791 84.486 1.00 64.50 201 ALA A C 1
ATOM 1598 O O . ALA A 1 201 ? -39.304 -18.154 83.515 1.00 64.50 201 ALA A O 1
ATOM 1599 N N . VAL A 1 202 ? -40.961 -19.238 84.578 1.00 67.06 202 VAL A N 1
ATOM 1600 C CA . VAL A 1 202 ? -41.984 -19.001 83.544 1.00 67.06 202 VAL A CA 1
ATOM 1601 C C . VAL A 1 202 ? -42.312 -17.506 83.426 1.00 67.06 202 VAL A C 1
ATOM 1603 O O . VAL A 1 202 ? -42.388 -16.970 82.321 1.00 67.06 202 VAL A O 1
ATOM 1606 N N . ALA A 1 203 ? -42.434 -16.800 84.556 1.00 69.31 203 ALA A N 1
ATOM 1607 C CA . ALA A 1 203 ? -42.660 -15.356 84.571 1.00 69.31 203 ALA A CA 1
ATOM 1608 C C . ALA A 1 203 ? -41.473 -14.565 83.991 1.00 69.31 203 ALA A C 1
ATOM 1610 O O . ALA A 1 203 ? -41.695 -13.639 83.215 1.00 69.31 203 ALA A O 1
ATOM 1611 N N . ALA A 1 204 ? -40.234 -14.952 84.318 1.00 70.06 204 ALA A N 1
ATOM 1612 C CA . ALA A 1 204 ? -39.021 -14.334 83.778 1.00 70.06 204 ALA A CA 1
ATOM 1613 C C . ALA A 1 204 ? -38.863 -14.562 82.263 1.00 70.06 204 ALA A C 1
ATOM 1615 O O . ALA A 1 204 ? -38.431 -13.667 81.538 1.00 70.06 204 ALA A O 1
ATOM 1616 N N . LEU A 1 205 ? -39.248 -15.741 81.762 1.00 65.06 205 LEU A N 1
ATOM 1617 C CA . LEU A 1 205 ? -39.251 -16.024 80.326 1.00 65.06 205 LEU A CA 1
ATOM 1618 C C . LEU A 1 205 ? -40.283 -15.166 79.583 1.00 65.06 205 LEU A C 1
ATOM 1620 O O . LEU A 1 205 ? -39.936 -14.585 78.557 1.00 65.06 205 LEU A O 1
ATOM 1624 N N . ARG A 1 206 ? -41.500 -14.989 80.124 1.00 67.44 206 ARG A N 1
ATOM 1625 C CA . ARG A 1 206 ? -42.513 -14.087 79.535 1.00 67.44 206 ARG A CA 1
ATOM 1626 C C . ARG A 1 206 ? -42.061 -12.634 79.439 1.00 67.44 206 ARG A C 1
ATOM 1628 O O . ARG A 1 206 ? -42.475 -11.945 78.511 1.00 67.44 206 ARG A O 1
ATOM 1635 N N . THR A 1 207 ? -41.234 -12.156 80.366 1.00 74.06 207 THR A N 1
ATOM 1636 C CA . THR A 1 207 ? -40.677 -10.795 80.310 1.00 74.06 207 THR A CA 1
ATOM 1637 C C . THR A 1 207 ? -39.482 -10.677 79.367 1.00 74.06 207 THR A C 1
ATOM 1639 O O . THR A 1 207 ? -39.337 -9.646 78.714 1.00 74.06 207 THR A O 1
ATOM 1642 N N . LEU A 1 208 ? -38.654 -11.717 79.239 1.00 68.56 208 LEU A N 1
ATOM 1643 C CA . LEU A 1 208 ? -37.490 -11.725 78.341 1.00 68.56 208 LEU A CA 1
ATOM 1644 C C . LEU A 1 208 ? -37.856 -11.936 76.864 1.00 68.56 208 LEU A C 1
ATOM 1646 O O . LEU A 1 208 ? -37.183 -11.406 75.981 1.00 68.56 208 LEU A O 1
ATOM 1650 N N . GLN A 1 209 ? -38.922 -12.681 76.575 1.00 65.06 209 GLN A N 1
ATOM 1651 C CA . GLN A 1 209 ? -39.346 -12.991 75.208 1.00 65.06 209 GLN A CA 1
ATOM 1652 C C . GLN A 1 209 ? -39.611 -11.739 74.335 1.00 65.06 209 GLN A C 1
ATOM 1654 O O . GLN A 1 209 ? -39.035 -11.654 73.247 1.00 65.06 209 GLN A O 1
ATOM 1659 N N . PRO A 1 210 ? -40.388 -10.725 74.774 1.00 71.69 210 PRO A N 1
ATOM 1660 C CA . PRO A 1 210 ? -40.596 -9.505 73.991 1.00 71.69 210 PRO A CA 1
ATOM 1661 C C . PRO A 1 210 ? -39.329 -8.645 73.866 1.00 71.69 210 PRO A C 1
ATOM 1663 O O . PRO A 1 210 ? -39.157 -7.972 72.853 1.00 71.69 210 PRO A O 1
ATOM 1666 N N . GLU A 1 211 ? -38.421 -8.685 74.846 1.00 72.56 211 GLU A N 1
ATOM 1667 C CA . GLU A 1 211 ? -37.128 -7.987 74.792 1.00 72.56 211 GLU A CA 1
ATOM 1668 C C . GLU A 1 211 ? -36.211 -8.583 73.715 1.00 72.56 211 GLU A C 1
ATOM 1670 O O . GLU A 1 211 ? -35.641 -7.847 72.908 1.00 72.56 211 GLU A O 1
ATOM 1675 N N . ILE A 1 212 ? -36.122 -9.914 73.644 1.00 67.69 212 ILE A N 1
ATOM 1676 C CA . ILE A 1 212 ? -35.344 -10.621 72.618 1.00 67.69 212 ILE A CA 1
ATOM 1677 C C . ILE A 1 212 ? -35.941 -10.362 71.231 1.00 67.69 212 ILE A C 1
ATOM 1679 O O . ILE A 1 212 ? -35.208 -9.991 70.314 1.00 67.69 212 ILE A O 1
ATOM 1683 N N . ILE A 1 213 ? -37.267 -10.465 71.084 1.00 67.00 213 ILE A N 1
ATOM 1684 C CA . ILE A 1 213 ? -37.959 -10.145 69.825 1.00 67.00 213 ILE A CA 1
ATOM 1685 C C . ILE A 1 213 ? -37.698 -8.685 69.422 1.00 67.00 213 ILE A C 1
ATOM 1687 O O . ILE A 1 213 ? -37.382 -8.417 68.265 1.00 67.00 213 ILE A O 1
ATOM 1691 N N . ARG A 1 214 ? -37.741 -7.736 70.366 1.00 71.31 214 ARG A N 1
ATOM 1692 C CA . ARG A 1 214 ? -37.450 -6.316 70.113 1.00 71.31 214 ARG A CA 1
ATOM 1693 C C . ARG A 1 214 ? -36.011 -6.088 69.652 1.00 71.31 214 ARG A C 1
ATOM 1695 O O . ARG A 1 214 ? -35.794 -5.289 68.741 1.00 71.31 214 ARG A O 1
ATOM 1702 N N . ILE A 1 215 ? -35.032 -6.775 70.246 1.00 68.62 215 ILE A N 1
ATOM 1703 C CA . ILE A 1 215 ? -33.621 -6.700 69.832 1.00 68.62 215 ILE A CA 1
ATOM 1704 C C . ILE A 1 215 ? -33.456 -7.254 68.414 1.00 68.62 215 ILE A C 1
ATOM 1706 O O . ILE A 1 215 ? -32.805 -6.617 67.587 1.00 68.62 215 ILE A O 1
ATOM 1710 N N . ILE A 1 216 ? -34.096 -8.384 68.110 1.00 63.19 216 ILE A N 1
ATOM 1711 C CA . ILE A 1 216 ? -34.090 -8.993 66.776 1.00 63.19 216 ILE A CA 1
ATOM 1712 C C . ILE A 1 216 ? -34.695 -8.040 65.737 1.00 63.19 216 ILE A C 1
ATOM 1714 O O . ILE A 1 216 ? -34.049 -7.739 64.735 1.00 63.19 216 ILE A O 1
ATOM 1718 N N . VAL A 1 217 ? -35.882 -7.487 66.001 1.00 67.44 217 VAL A N 1
ATOM 1719 C CA . VAL A 1 217 ? -36.538 -6.512 65.113 1.00 67.44 217 VAL A CA 1
ATOM 1720 C C . VAL A 1 217 ? -35.678 -5.257 64.935 1.00 67.44 217 VAL A C 1
ATOM 1722 O O . VAL A 1 217 ? -35.502 -4.795 63.813 1.00 67.44 217 VAL A O 1
ATOM 1725 N 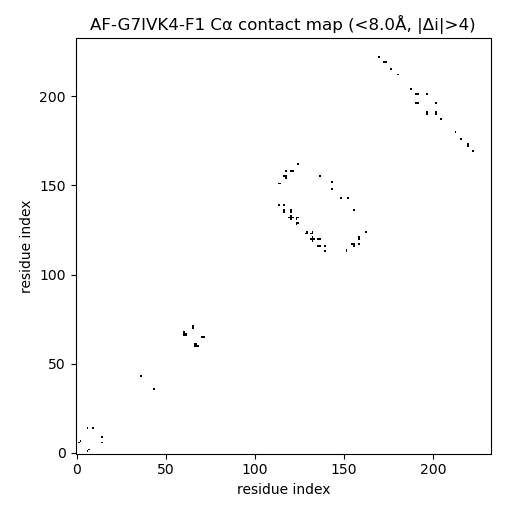N . SER A 1 218 ? -35.044 -4.758 65.999 1.00 65.06 218 SER A N 1
ATOM 1726 C CA . SER A 1 218 ? -34.141 -3.598 65.919 1.00 65.06 218 SER A CA 1
ATOM 1727 C C . SER A 1 218 ? -32.905 -3.871 65.050 1.00 65.06 218 SER A C 1
ATOM 1729 O O . SER A 1 218 ? -32.412 -2.977 64.362 1.00 65.06 218 SER A O 1
ATOM 1731 N N . ILE A 1 219 ? -32.385 -5.103 65.064 1.00 63.28 219 ILE A N 1
ATOM 1732 C CA . ILE A 1 219 ? -31.283 -5.529 64.192 1.00 63.28 219 ILE A CA 1
ATOM 1733 C C . ILE A 1 219 ? -31.768 -5.640 62.738 1.00 63.28 219 ILE A C 1
ATOM 1735 O O . ILE A 1 219 ? -31.049 -5.226 61.829 1.00 63.28 219 ILE A O 1
ATOM 1739 N N . LEU A 1 220 ? -32.990 -6.127 62.503 1.00 59.50 220 LEU A N 1
ATOM 1740 C CA . LEU A 1 220 ? -33.599 -6.171 61.170 1.00 59.50 220 LEU A CA 1
ATOM 1741 C C . LEU A 1 220 ? -33.835 -4.767 60.590 1.00 59.50 220 LEU A C 1
ATOM 1743 O O . LEU A 1 220 ? -33.523 -4.525 59.425 1.00 59.50 220 LEU A O 1
ATOM 1747 N N . GLU A 1 221 ? -34.313 -3.822 61.401 1.00 60.91 221 GLU A N 1
ATOM 1748 C CA . GLU A 1 221 ? -34.533 -2.431 60.989 1.00 60.91 221 GLU A CA 1
ATOM 1749 C C . GLU A 1 221 ? -33.224 -1.688 60.706 1.00 60.91 221 GLU A C 1
ATOM 1751 O O . GLU A 1 221 ? -33.144 -0.957 59.722 1.00 60.91 221 GLU A O 1
ATOM 1756 N N . ARG A 1 222 ? -32.165 -1.923 61.497 1.00 58.84 222 ARG A N 1
ATOM 1757 C CA . ARG A 1 222 ? -30.832 -1.336 61.253 1.00 58.84 222 ARG A CA 1
ATOM 1758 C C . ARG A 1 222 ? -30.143 -1.861 59.992 1.00 58.84 222 ARG A C 1
ATOM 1760 O O . ARG A 1 222 ? -29.296 -1.163 59.443 1.00 58.84 222 ARG A O 1
ATOM 1767 N N . ASN A 1 223 ? -30.478 -3.071 59.543 1.00 52.09 223 ASN A N 1
ATOM 1768 C CA . ASN A 1 223 ? -29.936 -3.662 58.313 1.00 52.09 223 ASN A CA 1
ATOM 1769 C C . ASN A 1 223 ? -30.757 -3.313 57.059 1.00 52.09 223 ASN A C 1
ATOM 1771 O O . ASN A 1 223 ? -30.308 -3.562 55.937 1.00 52.09 223 ASN A O 1
ATOM 1775 N N . LYS A 1 224 ? -31.933 -2.694 57.220 1.00 53.19 224 LYS A N 1
ATOM 1776 C CA . LYS A 1 224 ? -32.672 -2.063 56.126 1.00 53.19 224 LYS A CA 1
ATOM 1777 C C . LYS A 1 224 ? -31.946 -0.759 55.774 1.00 53.19 224 LYS A C 1
ATOM 1779 O O . LYS A 1 224 ? -31.733 0.094 56.628 1.00 53.19 224 LYS A O 1
ATOM 1784 N N . SER A 1 225 ? -31.481 -0.635 54.535 1.00 44.28 225 SER A N 1
ATOM 1785 C CA . SER A 1 225 ? -30.603 0.459 54.099 1.00 44.28 225 SER A CA 1
ATOM 1786 C C . SER A 1 225 ? -31.157 1.864 54.437 1.00 44.28 225 SER A C 1
ATOM 1788 O O . SER A 1 225 ? -32.358 2.086 54.286 1.00 44.28 225 SER A O 1
ATOM 1790 N N . PRO A 1 226 ? -30.308 2.846 54.805 1.00 44.66 226 PRO A N 1
ATOM 1791 C CA . PRO A 1 226 ? -30.719 4.165 55.310 1.00 44.66 226 PRO A CA 1
ATOM 1792 C C . PRO A 1 226 ? -31.220 5.164 54.243 1.00 44.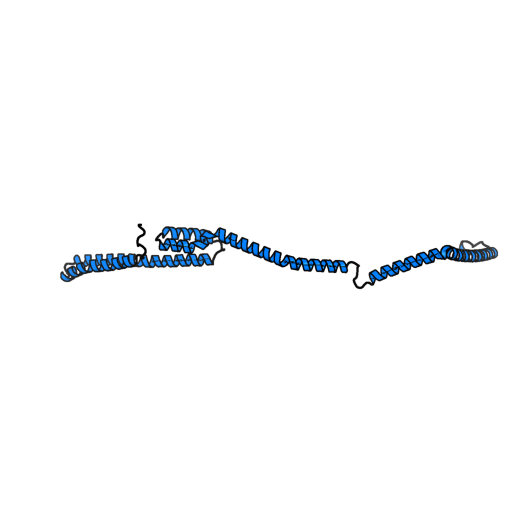66 226 PRO A C 1
ATOM 1794 O O . PRO A 1 226 ? -31.112 6.368 54.442 1.00 44.66 226 PRO A O 1
ATOM 1797 N N . ASN A 1 227 ? -31.788 4.715 53.120 1.00 43.94 227 ASN A N 1
ATOM 1798 C CA . ASN A 1 227 ? -32.313 5.611 52.076 1.00 43.94 227 ASN A CA 1
ATOM 1799 C C . ASN A 1 227 ? -33.838 5.521 51.957 1.00 43.94 227 ASN A C 1
ATOM 1801 O O . ASN A 1 227 ? -34.391 5.130 50.933 1.00 43.94 227 ASN A O 1
ATOM 1805 N N . GLN A 1 228 ? -34.515 5.938 53.022 1.00 45.53 228 GLN A N 1
ATOM 1806 C CA . GLN A 1 228 ? -35.869 6.483 52.953 1.00 45.53 228 GLN A CA 1
ATOM 1807 C C . GLN A 1 228 ? -35.919 7.758 53.800 1.00 45.53 228 GLN A C 1
ATOM 1809 O O . GLN A 1 228 ? -36.495 7.791 54.881 1.00 45.53 228 GLN A O 1
ATOM 1814 N N . SER A 1 229 ? -35.303 8.830 53.307 1.00 34.50 229 SER A N 1
ATOM 1815 C CA . SER A 1 229 ? -35.648 10.187 53.724 1.00 34.50 229 SER A CA 1
ATOM 1816 C C . SER A 1 229 ? -36.178 10.960 52.515 1.00 34.50 229 SER A C 1
ATOM 1818 O O . SER A 1 229 ? -35.443 11.411 51.647 1.00 34.50 229 SER A O 1
ATOM 1820 N N . LEU A 1 230 ? -37.510 11.044 52.475 1.00 40.34 230 LEU A N 1
ATOM 1821 C CA . LEU A 1 230 ? -38.279 12.243 52.136 1.00 40.34 230 LEU A CA 1
ATOM 1822 C C . LEU A 1 230 ? -37.846 13.027 50.882 1.00 40.34 230 LEU A C 1
ATOM 1824 O O . LEU A 1 230 ? -37.090 13.988 50.958 1.00 40.34 230 LEU A O 1
ATOM 1828 N N . THR A 1 231 ? -38.487 12.721 49.754 1.00 32.56 231 THR A N 1
ATOM 1829 C CA . THR A 1 231 ? -38.891 13.747 48.775 1.00 32.56 231 THR A CA 1
ATOM 1830 C C . THR A 1 231 ? -40.400 13.650 48.563 1.00 32.56 231 THR A C 1
ATOM 1832 O O . THR A 1 231 ? -40.897 13.098 47.590 1.00 32.56 231 THR A O 1
ATOM 1835 N N . CYS A 1 232 ? -41.131 14.169 49.549 1.00 33.94 232 CYS A N 1
ATOM 1836 C CA . CYS A 1 232 ? -42.455 14.747 49.350 1.00 33.94 232 CYS A CA 1
ATOM 1837 C C . CYS A 1 232 ? -42.345 16.219 49.763 1.00 33.94 232 CYS A C 1
ATOM 1839 O O . CYS A 1 232 ? -42.558 16.543 50.930 1.00 33.94 232 CYS A O 1
ATOM 1841 N N . LEU A 1 233 ? -41.890 17.043 48.814 1.00 33.59 233 LEU A N 1
ATOM 1842 C CA . LEU A 1 233 ? -42.268 18.432 48.512 1.00 33.59 233 LEU A CA 1
ATOM 1843 C C . LEU A 1 233 ? -41.353 18.949 47.397 1.00 33.59 233 LEU A C 1
ATOM 1845 O O . LEU A 1 233 ? -40.117 18.887 47.580 1.00 33.59 233 LEU A O 1
#

pLDDT: mean 79.25, std 14.58, range [32.56, 97.44]

Solvent-accessible surface area (backbone atoms only — not comparable to full-atom values): 13239 Å² total; per-residue (Å²): 112,65,61,71,68,76,41,65,87,56,51,72,68,58,50,51,51,50,51,51,51,51,54,50,51,52,51,51,54,52,50,51,52,52,46,52,48,61,79,41,37,70,57,56,50,50,54,48,52,50,50,56,51,51,52,52,53,53,49,51,57,68,67,36,90,72,42,81,91,45,46,68,58,51,52,52,51,51,52,52,52,52,52,48,50,63,66,46,46,62,54,53,52,50,50,56,50,49,51,50,50,51,51,52,50,51,51,50,63,76,41,43,67,64,75,47,34,51,61,51,35,52,52,25,51,78,71,68,39,50,71,58,28,54,50,54,50,54,55,46,58,71,66,55,75,68,79,80,52,66,70,60,48,53,51,40,52,50,54,51,52,51,49,50,51,52,49,50,65,58,49,51,57,54,53,56,48,49,53,50,50,51,52,50,50,51,52,52,54,57,49,72,72,42,96,81,58,58,69,69,58,58,53,51,47,65,61,46,50,62,53,53,52,49,53,52,51,52,53,55,57,69,69,48,73,92,81,83,75,85,88,88,127

Secondary structure (DSSP, 8-state):
-HHHHHSTT--HHHHHHHHHHHHHHHHHHHHHHHHHHHHTHHHHHHHHHHHHHHHHHHHHHHH-TT-TTTHHHHHHHHHHHHHHHHHHHHHHHHHHHHHHHHHHHHHHHHTHHHHHHHHHHHHHHHTT-HHHHHHHHHHHHHHHTSSS-HHHHHHHHHHHHHHHHHHHHHHHHHHHHHHHHHHHHHHHHHHHT-TTS-HHHHHHHHHHHHHHHHHHHHHHHHHS-S-------

Foldseek 3Di:
DCCCPVVVVPDPVNVVVVVVVVVVVVVVVVVVVVVVCVVCVVVVVVVVVVVVVVVVVVVCQCPPPCPDVCSVVVVVVVVVVVVVCVVCVVVVVVVVVVVVVVVVVVVCVVCVLLQCLLVVLVVCVVVVVNVVSVVSLVVSVVVVVPPDCPPSVVSSVVSVVVSVVLCCVLVVLVVVVVVVLVVLVVVLVVLVPDPPHDPVVNVVSVVVSVVVVVVSVVVNVVSPDPPDDDDPD

Mean predicted aligned error: 18.8 Å